Protein AF-A0A7C4XZB2-F1 (afdb_monomer_lite)

pLDDT: mean 80.65, std 13.74, range [39.56, 97.06]

Secondary structure (DSSP, 8-state):
-THHHHHHHHHHHHHHHHHHHHHHHHHHHHHHHHHHHHTTS-----TTTS-HHHHHHHHHHHHHHHHHHHHHHHHHHHHHHS---TT-SPPHHHHHHHHHHHHHHHHHHHHHHHHHHHHHHHHHHHH-SPPPPHHHHHHHHHHHHHHHHHHHHHHHIIIIIHHHHHHHHHH--SGGGHHHHHHHHHHHHHHHSHHHHHHHHHHHHHHHHHHHHHHSTTHHHHHHHHHHHTT--HHHHHHHHHHHHHHHHHHHHHHHHHHHHHHHHHHHHHHHHHHHHHHH----PPPPPPPPPPPPPP-

Structure (mmCIF, N/CA/C/O backbone):
data_AF-A0A7C4XZB2-F1
#
_entry.id   A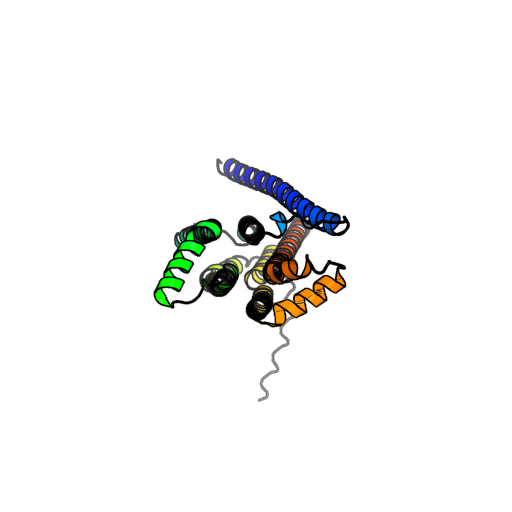F-A0A7C4XZB2-F1
#
loop_
_atom_site.group_PDB
_atom_site.id
_atom_site.type_symbol
_atom_site.label_atom_id
_atom_site.label_alt_id
_atom_site.label_comp_id
_atom_site.label_asym_id
_atom_site.label_entity_id
_atom_site.label_seq_id
_atom_site.pdbx_PDB_ins_code
_atom_site.Cartn_x
_atom_site.Cartn_y
_atom_site.Cartn_z
_atom_site.occupancy
_atom_site.B_iso_or_equiv
_atom_site.auth_seq_id
_atom_site.auth_comp_id
_atom_site.auth_asym_id
_atom_site.auth_atom_id
_atom_site.pdbx_PDB_model_num
ATOM 1 N N . MET A 1 1 ? -9.818 19.603 36.198 1.00 50.38 1 MET A N 1
ATOM 2 C CA . MET A 1 1 ? -10.510 20.316 35.096 1.00 50.38 1 MET A CA 1
ATOM 3 C C . MET A 1 1 ? -9.598 20.752 33.930 1.00 50.38 1 MET A C 1
ATOM 5 O O . MET A 1 1 ? -10.106 21.333 32.986 1.00 50.38 1 MET A O 1
ATOM 9 N N . LEU A 1 2 ? -8.297 20.413 33.893 1.00 47.12 2 LEU A N 1
ATOM 10 C CA . LEU A 1 2 ? -7.376 20.818 32.805 1.00 47.12 2 LEU A CA 1
ATOM 11 C C . LEU A 1 2 ? -7.315 19.858 31.593 1.00 47.12 2 LEU A C 1
ATOM 13 O O . LEU A 1 2 ? -6.587 20.114 30.641 1.00 47.12 2 LEU A O 1
ATOM 17 N N . GLY A 1 3 ? -8.071 18.753 31.600 1.00 52.66 3 GLY A N 1
ATOM 18 C CA . GLY A 1 3 ? -8.024 17.747 30.525 1.00 52.66 3 GLY A CA 1
ATOM 19 C C . GLY A 1 3 ? -8.689 18.176 29.210 1.00 52.66 3 GLY A C 1
ATOM 20 O O . GLY A 1 3 ? -8.316 17.679 28.151 1.00 52.66 3 GLY A O 1
ATOM 21 N N . GLY A 1 4 ? -9.640 19.116 29.258 1.00 67.00 4 GLY A N 1
ATOM 22 C CA . GLY A 1 4 ? -10.422 19.523 28.085 1.00 67.00 4 GLY A CA 1
ATOM 23 C C . GLY A 1 4 ? -9.626 20.325 27.052 1.00 67.00 4 GLY A C 1
ATOM 24 O O . GLY A 1 4 ? -9.746 20.062 25.858 1.00 67.00 4 GLY A O 1
ATOM 25 N N . SER A 1 5 ? -8.766 21.253 27.490 1.00 72.50 5 SER A N 1
ATOM 26 C CA . SER A 1 5 ? -8.036 22.143 26.570 1.00 72.50 5 SER A CA 1
ATOM 27 C C . SER A 1 5 ? -6.964 21.409 25.763 1.00 72.50 5 SER A C 1
ATOM 29 O O . SER A 1 5 ? -6.770 21.707 24.586 1.00 72.50 5 SER A O 1
ATOM 31 N N . LYS A 1 6 ? -6.310 20.404 26.360 1.00 68.94 6 LYS A N 1
ATOM 32 C CA . LYS A 1 6 ? -5.282 19.603 25.684 1.00 68.94 6 LYS A CA 1
ATOM 33 C C . LYS A 1 6 ? -5.879 18.727 24.579 1.00 68.94 6 LYS A C 1
ATOM 35 O O . LYS A 1 6 ? -5.392 18.747 23.454 1.00 68.94 6 LYS A O 1
ATOM 40 N N . LEU A 1 7 ? -6.987 18.049 24.876 1.00 64.75 7 LEU A N 1
ATOM 41 C CA . LEU A 1 7 ? -7.735 17.238 23.909 1.00 64.75 7 LEU A CA 1
ATOM 42 C C . LEU A 1 7 ? -8.288 18.083 22.751 1.00 64.75 7 LEU A C 1
ATOM 44 O O . LEU A 1 7 ? -8.317 17.639 21.605 1.00 64.75 7 LEU A O 1
ATOM 48 N N . GLN A 1 8 ? -8.711 19.316 23.035 1.00 68.19 8 GLN A N 1
ATOM 49 C CA . GLN A 1 8 ? -9.231 20.231 22.020 1.00 68.19 8 GLN A CA 1
ATOM 50 C C . GLN A 1 8 ? -8.118 20.783 21.116 1.00 68.19 8 GLN A C 1
ATOM 52 O O . GLN A 1 8 ? -8.299 20.858 19.902 1.00 68.19 8 GLN A O 1
ATOM 57 N N . LEU A 1 9 ? -6.944 21.090 21.679 1.00 69.88 9 LEU A N 1
ATOM 58 C CA . LEU A 1 9 ? -5.766 21.488 20.907 1.00 69.88 9 LEU A CA 1
ATOM 59 C C . LEU A 1 9 ? -5.278 20.352 19.996 1.00 69.88 9 LEU A C 1
ATOM 61 O O . LEU A 1 9 ? -5.026 20.588 18.817 1.00 69.88 9 LEU A O 1
ATOM 65 N N . GLU A 1 10 ? -5.212 19.119 20.506 1.00 62.88 10 GLU A N 1
ATOM 66 C CA . GLU A 1 10 ? -4.830 17.937 19.721 1.00 62.88 10 GLU A CA 1
ATOM 67 C C . GLU A 1 10 ? -5.792 17.705 18.544 1.00 62.88 10 GLU A C 1
ATOM 69 O O . GLU A 1 10 ? -5.342 17.503 17.414 1.00 62.88 10 GLU A O 1
ATOM 74 N N . ARG A 1 11 ? -7.110 17.845 18.757 1.00 65.31 11 ARG A N 1
ATOM 75 C CA . ARG A 1 11 ? -8.110 17.771 17.674 1.00 65.31 11 ARG A CA 1
ATOM 76 C C . ARG A 1 11 ? -7.955 18.889 16.645 1.00 65.31 11 ARG A C 1
ATOM 78 O O . ARG A 1 11 ? -8.075 18.628 15.449 1.00 65.31 11 ARG A O 1
ATOM 85 N N . ASN A 1 12 ? -7.679 20.117 17.082 1.00 65.31 12 ASN A N 1
ATOM 86 C CA . ASN A 1 12 ? -7.502 21.257 16.180 1.00 65.31 12 ASN A CA 1
ATOM 87 C C . ASN A 1 12 ? -6.251 21.096 15.310 1.00 65.31 12 ASN A C 1
ATOM 89 O O . ASN A 1 12 ? -6.320 21.318 14.103 1.00 65.31 12 ASN A O 1
ATOM 93 N N . VAL A 1 13 ? -5.139 20.638 15.890 1.00 63.81 13 VAL A N 1
ATOM 94 C CA . VAL A 1 13 ? -3.906 20.340 15.145 1.00 63.81 13 VAL A CA 1
ATOM 95 C C . VAL A 1 13 ? -4.142 19.205 14.147 1.00 63.81 13 VAL A C 1
ATOM 97 O O . VAL A 1 13 ? -3.792 19.340 12.978 1.00 63.81 13 VAL A O 1
ATOM 100 N N . GLN A 1 14 ? -4.807 18.121 14.556 1.00 57.47 14 GLN A N 1
ATOM 101 C CA . GLN A 1 14 ? -5.150 17.016 13.652 1.00 57.47 14 GLN A CA 1
ATOM 102 C C . GLN A 1 14 ? -6.093 17.443 12.518 1.00 57.47 14 GLN A C 1
ATOM 104 O O . GLN A 1 14 ? -5.950 16.969 11.392 1.00 57.47 14 GLN A O 1
ATOM 109 N N . SER A 1 15 ? -7.040 18.345 12.792 1.00 61.62 15 SER A N 1
ATOM 110 C CA . SER A 1 15 ? -7.939 18.916 11.784 1.00 61.62 15 SER A CA 1
ATOM 111 C C . SER A 1 15 ? -7.176 19.780 10.778 1.00 61.62 15 SER A C 1
ATOM 113 O O . SER A 1 15 ? -7.336 19.602 9.572 1.00 61.62 15 SER A O 1
ATOM 115 N N . LEU A 1 16 ? -6.290 20.658 11.260 1.00 58.22 16 LEU A N 1
ATOM 116 C CA . LEU A 1 16 ? -5.477 21.535 10.416 1.00 58.22 16 LEU A CA 1
ATOM 117 C C . LEU A 1 16 ? -4.527 20.728 9.518 1.00 58.22 16 LEU A C 1
ATOM 119 O O . LEU A 1 16 ? -4.430 20.992 8.320 1.00 58.22 16 LEU A O 1
ATOM 123 N N . VAL A 1 17 ? -3.893 19.692 10.082 1.00 56.62 17 VAL A N 1
ATOM 124 C CA . VAL A 1 17 ? -3.102 18.718 9.320 1.00 56.62 17 VAL A CA 1
ATOM 125 C C . VAL A 1 17 ? -4.001 18.019 8.301 1.00 56.62 17 VAL A C 1
ATOM 127 O O . VAL A 1 17 ? -3.680 18.022 7.123 1.00 56.62 17 VAL A O 1
ATOM 130 N N . GLY A 1 18 ? -5.172 17.509 8.688 1.00 58.34 18 GLY A N 1
ATOM 131 C CA . GLY A 1 18 ? -6.115 16.870 7.761 1.00 58.34 18 GLY A CA 1
ATOM 132 C C . GLY A 1 18 ? -6.521 17.748 6.567 1.00 58.34 18 GLY A C 1
ATOM 133 O O . GLY A 1 18 ? -6.586 17.257 5.438 1.00 58.34 18 GLY A O 1
ATOM 134 N N . TRP A 1 19 ? -6.735 19.048 6.786 1.00 57.91 19 TRP A N 1
ATOM 135 C CA . TRP A 1 19 ? -7.051 20.008 5.725 1.00 57.91 19 TRP A CA 1
ATOM 136 C C . TRP A 1 19 ? -5.865 20.295 4.807 1.00 57.91 19 TRP A C 1
ATOM 138 O O . TRP A 1 19 ? -6.014 20.179 3.591 1.00 57.91 19 TRP A O 1
ATOM 148 N N . GLY A 1 20 ? -4.683 20.589 5.359 1.00 55.56 20 GLY A N 1
ATOM 149 C CA . GLY A 1 20 ? -3.472 20.782 4.550 1.00 55.56 20 GLY A CA 1
ATOM 150 C C . GLY A 1 20 ? -3.153 19.558 3.684 1.00 55.56 20 GLY A C 1
ATOM 151 O O . GLY A 1 20 ? -2.744 19.675 2.532 1.00 55.56 20 GLY A O 1
ATOM 152 N N . MET A 1 21 ? -3.453 18.374 4.208 1.00 47.12 21 MET A N 1
ATOM 153 C CA . MET A 1 21 ? -3.256 17.087 3.550 1.00 47.12 21 MET A CA 1
ATOM 154 C C . MET A 1 21 ? -4.313 16.823 2.463 1.00 47.12 21 MET A C 1
ATOM 156 O O . MET A 1 21 ? -3.981 16.328 1.390 1.00 47.12 21 MET A O 1
ATOM 160 N N . THR A 1 22 ? -5.568 17.220 2.678 1.00 54.53 22 THR A N 1
ATOM 161 C CA . THR A 1 22 ? -6.614 17.161 1.638 1.00 54.53 22 THR A CA 1
ATOM 162 C C . THR A 1 22 ? -6.269 18.077 0.467 1.00 54.53 22 THR A C 1
ATOM 164 O O . THR A 1 22 ? -6.384 17.670 -0.686 1.00 54.53 22 THR A O 1
ATOM 167 N N . VAL A 1 23 ? -5.769 19.283 0.753 1.00 59.56 23 VAL A N 1
ATOM 168 C CA . VAL A 1 23 ? -5.283 20.213 -0.273 1.00 59.56 23 VAL A CA 1
ATOM 169 C C . VAL A 1 23 ? -4.109 19.604 -1.039 1.00 59.56 23 VAL A C 1
ATOM 171 O O . VAL A 1 23 ? -4.131 19.618 -2.266 1.00 59.56 23 VAL A O 1
ATOM 174 N N . LEU A 1 24 ? -3.132 18.992 -0.360 1.00 52.72 24 LEU A N 1
ATOM 175 C CA . LEU A 1 24 ? -2.015 18.330 -1.044 1.00 52.72 24 LEU A CA 1
ATOM 176 C C . LEU A 1 24 ? -2.480 17.138 -1.896 1.00 52.72 24 LEU A C 1
ATOM 178 O O . LEU A 1 24 ? -2.027 16.982 -3.024 1.00 52.72 24 LEU A O 1
ATOM 182 N N . GLY A 1 25 ? -3.424 16.336 -1.399 1.00 51.47 25 GLY A N 1
ATOM 183 C CA . GLY A 1 25 ? -4.031 15.235 -2.147 1.00 51.47 25 GLY A CA 1
ATOM 184 C C . GLY A 1 25 ? -4.762 15.713 -3.402 1.00 51.47 25 GLY A C 1
ATOM 185 O O . GLY A 1 25 ? -4.567 15.134 -4.466 1.00 51.47 25 GLY A O 1
ATOM 186 N N . ILE A 1 26 ? -5.531 16.805 -3.309 1.00 58.94 26 ILE A N 1
ATOM 187 C CA . ILE A 1 26 ? -6.173 17.465 -4.458 1.00 58.94 26 ILE A CA 1
ATOM 188 C C . ILE A 1 26 ? -5.124 18.014 -5.426 1.00 58.94 26 ILE A C 1
ATOM 190 O O . ILE A 1 26 ? -5.305 17.896 -6.631 1.00 58.94 26 ILE A O 1
ATOM 194 N N . VAL A 1 27 ? -4.010 18.561 -4.936 1.00 63.31 27 VAL A N 1
ATOM 195 C CA . VAL A 1 27 ? -2.902 19.023 -5.784 1.00 63.31 27 VAL A CA 1
ATOM 196 C C . VAL A 1 27 ? -2.229 17.850 -6.500 1.00 63.31 27 VAL A C 1
ATOM 198 O O . VAL A 1 27 ? -1.951 17.958 -7.687 1.00 63.31 27 VAL A O 1
ATOM 201 N N . CYS A 1 28 ? -2.022 16.708 -5.841 1.00 55.88 28 CYS A N 1
ATOM 202 C CA . CYS A 1 28 ? -1.444 15.513 -6.460 1.00 55.88 28 CYS A CA 1
ATOM 203 C C . CYS A 1 28 ? -2.405 14.841 -7.456 1.00 55.88 28 CYS A C 1
ATOM 205 O O . CYS A 1 28 ? -1.982 14.462 -8.545 1.00 55.88 28 CYS A O 1
ATOM 207 N N . LEU A 1 29 ? -3.696 14.731 -7.126 1.00 50.94 29 LEU A N 1
ATOM 208 C CA . LEU A 1 29 ? -4.742 14.260 -8.045 1.00 50.94 29 LEU A CA 1
ATOM 209 C C . LEU A 1 29 ? -4.937 15.226 -9.210 1.00 50.94 29 LEU A C 1
ATOM 211 O O . LEU A 1 29 ? -5.093 14.786 -10.339 1.00 50.94 29 LEU A O 1
ATOM 215 N N . GLY A 1 30 ? -4.873 16.528 -8.945 1.00 54.22 30 GLY A N 1
ATOM 216 C CA . GLY A 1 30 ? -4.873 17.587 -9.943 1.00 54.22 30 GLY A CA 1
ATOM 217 C C . GLY A 1 30 ? -3.654 17.491 -10.848 1.00 54.22 30 GLY A C 1
ATOM 218 O O . GLY A 1 30 ? -3.815 17.567 -12.054 1.00 54.22 30 GLY A O 1
ATOM 219 N N . ALA A 1 31 ? -2.464 17.217 -10.308 1.00 56.72 31 ALA A N 1
ATOM 220 C CA . ALA A 1 31 ? -1.253 16.961 -11.084 1.00 56.72 31 ALA A CA 1
ATOM 221 C C . ALA A 1 31 ? -1.373 15.681 -11.926 1.00 56.72 31 ALA A C 1
ATOM 223 O O . ALA A 1 31 ? -0.941 15.664 -13.072 1.00 56.72 31 ALA A O 1
ATOM 224 N N . PHE A 1 32 ? -2.012 14.629 -11.409 1.00 48.66 32 PHE A N 1
ATOM 225 C CA . PHE A 1 32 ? -2.250 13.375 -12.133 1.00 48.66 32 PHE A CA 1
ATOM 226 C C . PHE A 1 32 ? -3.344 13.495 -13.209 1.00 48.66 32 PHE A C 1
ATOM 228 O O . PHE A 1 32 ? -3.242 12.913 -14.290 1.00 48.66 32 PHE A O 1
ATOM 235 N N . ALA A 1 33 ? -4.381 14.288 -12.944 1.00 48.97 33 ALA A N 1
ATOM 236 C CA . ALA A 1 33 ? -5.391 14.678 -13.918 1.00 48.97 33 ALA A CA 1
ATOM 237 C C . ALA A 1 33 ? -4.785 15.606 -14.976 1.00 48.97 33 ALA A C 1
ATOM 239 O O . ALA A 1 33 ? -5.054 15.416 -16.153 1.00 48.97 33 ALA A O 1
ATOM 240 N N . LEU A 1 34 ? -3.894 16.527 -14.590 1.00 46.88 34 LEU A N 1
ATOM 241 C CA . LEU A 1 34 ? -3.078 17.312 -15.515 1.00 46.88 34 LEU A CA 1
ATOM 242 C C . LEU A 1 34 ? -2.210 16.392 -16.371 1.00 46.88 34 LEU A C 1
ATOM 244 O O . LEU A 1 34 ? -2.203 16.576 -17.574 1.00 46.88 34 LEU A O 1
ATOM 248 N N . LEU A 1 35 ? -1.557 15.367 -15.812 1.00 48.81 35 LEU A N 1
ATOM 249 C CA . LEU A 1 35 ? -0.806 14.361 -16.581 1.00 48.81 35 LEU A CA 1
ATOM 250 C C . LEU A 1 35 ? -1.693 13.595 -17.585 1.00 48.81 35 LEU A C 1
ATOM 252 O O . LEU A 1 35 ? -1.239 13.295 -18.685 1.00 48.81 35 LEU A O 1
ATOM 256 N N . ASN A 1 36 ? -2.966 13.342 -17.262 1.00 45.56 36 ASN A N 1
ATOM 257 C CA . ASN A 1 36 ? -3.941 12.758 -18.197 1.00 45.56 36 ASN A CA 1
ATOM 258 C C . ASN A 1 36 ? -4.471 13.759 -19.238 1.00 45.56 36 ASN A C 1
ATOM 260 O O . ASN A 1 36 ? -4.679 13.393 -20.390 1.00 45.56 36 ASN A O 1
ATOM 264 N N . VAL A 1 37 ? -4.647 15.030 -18.876 1.00 43.75 37 VAL A N 1
ATOM 265 C CA . VAL A 1 37 ? -4.950 16.111 -19.828 1.00 43.75 37 VAL A CA 1
ATOM 266 C C . VAL A 1 37 ? -3.754 16.337 -20.756 1.00 43.75 37 VAL A C 1
ATOM 268 O O . VAL A 1 37 ? -3.934 16.527 -21.957 1.00 43.75 37 VAL A O 1
ATOM 271 N N . PHE A 1 38 ? -2.527 16.195 -20.252 1.00 43.38 38 PHE A N 1
ATOM 272 C CA . PHE A 1 38 ? -1.324 16.162 -21.070 1.00 43.38 38 PHE A CA 1
ATOM 273 C C . PHE A 1 38 ? -1.346 14.976 -22.030 1.00 43.38 38 PHE A C 1
ATOM 275 O O . PHE A 1 38 ? -0.960 15.175 -23.168 1.00 43.38 38 PHE A O 1
ATOM 282 N N . ALA A 1 39 ? -1.873 13.800 -21.666 1.00 43.91 39 ALA A N 1
ATOM 283 C CA . ALA A 1 39 ? -2.005 12.672 -22.602 1.00 43.91 39 ALA A CA 1
ATOM 284 C C . ALA A 1 39 ? -2.921 12.967 -23.813 1.00 43.91 39 ALA A C 1
ATOM 286 O O . ALA A 1 39 ? -2.827 12.279 -24.826 1.00 43.91 39 ALA A O 1
ATOM 287 N N . SER A 1 40 ? -3.774 13.997 -23.731 1.00 47.31 40 SER A N 1
ATOM 288 C CA . SER A 1 40 ? -4.572 14.513 -24.858 1.00 47.31 40 SER A CA 1
ATOM 289 C C . SER A 1 40 ? -3.930 15.693 -25.605 1.00 47.31 40 SER A C 1
ATOM 291 O O . SER A 1 40 ? -4.422 16.104 -26.655 1.00 47.31 40 SER A O 1
ATOM 293 N N . LEU A 1 41 ? -2.824 16.234 -25.090 1.00 39.56 41 LEU A N 1
ATOM 294 C CA . LEU A 1 41 ? -1.978 17.189 -25.800 1.00 39.56 41 LEU A CA 1
ATOM 295 C C . LEU A 1 41 ? -0.951 16.403 -26.632 1.00 39.56 41 LEU A C 1
ATOM 297 O O . LEU A 1 41 ? -0.565 15.306 -26.236 1.00 39.56 41 LEU A O 1
ATOM 301 N N . PRO A 1 42 ? -0.474 16.923 -27.776 1.00 47.12 42 PRO A N 1
ATOM 302 C CA . PRO A 1 42 ? 0.632 16.319 -28.512 1.00 47.12 42 PRO A CA 1
ATOM 303 C C . PRO A 1 42 ? 1.914 16.435 -27.671 1.00 47.12 42 PRO A C 1
ATOM 305 O O . PRO A 1 42 ? 2.723 17.347 -27.858 1.00 47.12 42 PRO A O 1
ATOM 308 N N . ILE A 1 43 ? 2.074 15.551 -26.680 1.00 50.69 43 ILE A N 1
ATOM 309 C CA . ILE A 1 43 ? 3.260 15.478 -25.836 1.00 50.69 43 ILE A CA 1
ATOM 310 C C . ILE A 1 43 ? 4.386 14.997 -26.740 1.00 50.69 43 ILE A C 1
ATOM 312 O O . ILE A 1 43 ? 4.563 13.802 -26.964 1.00 50.69 43 ILE A O 1
ATOM 316 N N . ARG A 1 44 ? 5.217 15.927 -27.204 1.00 52.81 44 ARG A N 1
ATOM 317 C CA . ARG A 1 44 ? 6.623 15.584 -27.391 1.00 52.81 44 ARG A CA 1
ATOM 318 C C . ARG A 1 44 ? 7.102 15.144 -26.024 1.00 52.81 44 ARG A C 1
ATOM 320 O O . ARG A 1 44 ? 7.194 15.988 -25.134 1.00 52.81 44 ARG A O 1
ATOM 327 N N . LEU A 1 45 ? 7.287 13.838 -25.837 1.00 55.94 45 LEU A N 1
ATOM 328 C CA . LEU A 1 45 ? 7.816 13.258 -24.610 1.00 55.94 45 LEU A CA 1
ATOM 329 C C . LEU A 1 45 ? 9.052 14.064 -24.240 1.00 55.94 45 LEU A C 1
ATOM 331 O O . LEU A 1 45 ? 10.080 13.937 -24.905 1.00 55.94 45 LEU A O 1
ATOM 335 N N . ALA A 1 46 ? 8.924 14.958 -23.254 1.00 63.16 46 ALA A N 1
ATOM 336 C CA . ALA A 1 46 ? 10.047 15.771 -22.832 1.00 63.16 46 ALA A CA 1
ATOM 337 C C . ALA A 1 46 ? 11.139 14.764 -22.453 1.00 63.16 46 ALA A C 1
ATOM 339 O O . ALA A 1 46 ? 10.877 13.921 -21.587 1.00 63.16 46 ALA A O 1
ATOM 340 N N . PRO A 1 47 ? 12.303 14.761 -23.128 1.00 66.75 47 PRO A N 1
ATOM 341 C CA . PRO A 1 47 ? 13.307 13.714 -22.948 1.00 66.75 47 PRO A CA 1
ATOM 342 C C . PRO A 1 47 ? 13.672 13.501 -21.472 1.00 66.75 47 PRO A C 1
ATOM 344 O O . PRO A 1 47 ? 13.928 12.378 -21.043 1.00 66.75 47 PRO A O 1
ATOM 347 N N . ASP A 1 48 ? 13.572 14.569 -20.681 1.00 68.00 48 ASP A N 1
ATOM 348 C CA . ASP A 1 48 ? 13.846 14.598 -19.248 1.00 68.00 48 ASP A CA 1
ATOM 349 C C . ASP A 1 48 ? 12.788 13.889 -18.380 1.00 68.00 48 ASP A C 1
ATOM 351 O O . ASP A 1 48 ? 13.120 13.389 -17.304 1.00 68.00 48 ASP A O 1
ATOM 355 N N . LEU A 1 49 ? 11.528 13.800 -18.832 1.00 65.19 49 LEU A N 1
ATOM 356 C CA . LEU A 1 49 ? 10.452 13.070 -18.138 1.00 65.19 49 LEU A CA 1
ATOM 357 C C . LEU A 1 49 ? 10.534 11.560 -18.370 1.00 65.19 49 LEU A C 1
ATOM 359 O O . LEU A 1 49 ? 10.114 10.787 -17.517 1.00 65.19 49 LEU A O 1
ATOM 363 N N . MET A 1 50 ? 11.100 11.139 -19.502 1.00 68.88 50 MET A N 1
ATOM 364 C CA . MET A 1 50 ? 11.395 9.732 -19.800 1.00 68.88 50 MET A CA 1
ATOM 365 C C . MET A 1 50 ? 12.722 9.273 -19.179 1.00 68.88 50 MET A C 1
ATOM 367 O O . MET A 1 50 ? 13.082 8.104 -19.313 1.00 68.88 50 MET A O 1
ATOM 371 N N . ASN A 1 51 ? 13.447 10.164 -18.490 1.00 73.88 51 ASN A N 1
ATOM 372 C CA . ASN A 1 51 ? 14.669 9.807 -17.788 1.00 73.88 51 ASN A CA 1
ATOM 373 C C . ASN A 1 51 ? 14.340 8.842 -16.626 1.00 73.88 51 ASN A C 1
ATOM 375 O O . ASN A 1 51 ? 13.631 9.234 -15.690 1.00 73.88 51 ASN A O 1
ATOM 379 N N . PRO A 1 52 ? 14.887 7.611 -16.636 1.00 74.25 52 PRO A N 1
ATOM 380 C CA . PRO A 1 52 ? 14.705 6.624 -15.572 1.00 74.25 52 PRO A CA 1
ATOM 381 C C . PRO A 1 52 ? 14.928 7.158 -14.153 1.00 74.25 52 PRO A C 1
ATOM 383 O O . PRO A 1 52 ? 14.149 6.862 -13.248 1.00 74.25 52 PRO A O 1
ATOM 386 N N . ALA A 1 53 ? 15.953 7.993 -13.959 1.00 74.38 53 ALA A N 1
ATOM 387 C CA . ALA A 1 53 ? 16.293 8.548 -12.653 1.00 74.38 53 ALA A CA 1
ATOM 388 C C . ALA A 1 53 ? 15.235 9.544 -12.148 1.00 74.38 53 ALA A C 1
ATOM 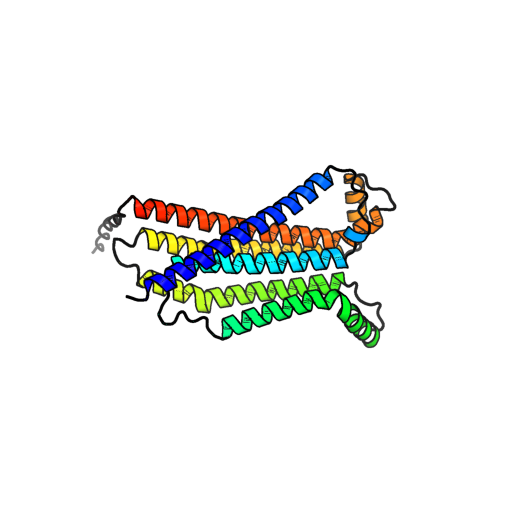390 O O . ALA A 1 53 ? 14.950 9.601 -10.950 1.00 74.38 53 ALA A O 1
ATOM 391 N N . SER A 1 54 ? 14.626 10.319 -13.050 1.00 75.00 54 SER A N 1
ATOM 392 C CA . SER A 1 54 ? 13.533 11.239 -12.715 1.00 75.00 54 SER A CA 1
ATOM 393 C C . SER A 1 54 ? 12.264 10.472 -12.347 1.00 75.00 54 SER A C 1
ATOM 395 O O . SER A 1 54 ? 11.666 10.735 -11.301 1.00 75.00 54 SER A O 1
ATOM 397 N N . LEU A 1 55 ? 11.894 9.481 -13.168 1.00 75.81 55 LEU A N 1
ATOM 398 C CA . LEU A 1 55 ? 10.747 8.600 -12.921 1.00 75.81 55 LEU A CA 1
ATOM 399 C C . LEU A 1 55 ? 10.882 7.871 -11.581 1.00 75.81 55 LEU A C 1
ATOM 401 O O . LEU A 1 55 ? 9.913 7.749 -10.833 1.00 75.81 55 LEU A O 1
ATOM 405 N N . TRP A 1 56 ? 12.100 7.453 -11.243 1.00 74.75 56 TRP A N 1
ATOM 406 C CA . TRP A 1 56 ? 12.396 6.829 -9.965 1.00 74.75 56 TRP A CA 1
ATOM 407 C C . TRP A 1 56 ? 12.161 7.751 -8.772 1.00 74.75 56 TRP A C 1
ATOM 409 O O . TRP A 1 56 ? 11.446 7.394 -7.835 1.00 74.75 56 TRP A O 1
ATOM 419 N N . LYS A 1 57 ? 12.756 8.948 -8.797 1.00 75.25 57 LYS A N 1
ATOM 420 C CA . LYS A 1 57 ? 12.602 9.915 -7.705 1.00 75.25 57 LYS A CA 1
ATOM 421 C C . LYS A 1 57 ? 11.131 10.242 -7.486 1.00 75.25 57 LYS A C 1
ATOM 423 O O . LYS A 1 57 ? 10.683 10.259 -6.344 1.00 75.25 57 LYS A O 1
ATOM 428 N N . ALA A 1 58 ? 10.378 10.419 -8.573 1.00 78.19 58 ALA A N 1
ATOM 429 C CA . ALA A 1 58 ? 8.938 10.615 -8.509 1.00 78.19 58 ALA A CA 1
ATOM 430 C C . ALA A 1 58 ? 8.231 9.428 -7.834 1.00 78.19 58 ALA A C 1
ATOM 432 O O . ALA A 1 58 ? 7.447 9.637 -6.911 1.00 78.19 58 ALA A O 1
ATOM 433 N N . LEU A 1 59 ? 8.547 8.192 -8.231 1.00 81.94 59 LEU A N 1
ATOM 434 C CA . LEU A 1 59 ? 7.964 6.980 -7.653 1.00 81.94 59 LEU A CA 1
ATOM 435 C C . LEU A 1 59 ? 8.224 6.863 -6.142 1.00 81.94 59 LEU A C 1
ATOM 437 O O . LEU A 1 59 ? 7.282 6.660 -5.378 1.00 81.94 59 LEU A O 1
ATOM 441 N N . VAL A 1 60 ? 9.472 7.034 -5.694 1.00 78.56 60 VAL A N 1
ATOM 442 C CA . VAL A 1 60 ? 9.822 6.973 -4.261 1.00 78.56 60 VAL A CA 1
ATOM 443 C C . VAL A 1 60 ? 9.139 8.087 -3.479 1.00 78.56 60 VAL A C 1
ATOM 445 O O . VAL A 1 60 ? 8.601 7.840 -2.401 1.00 78.56 60 VAL A O 1
ATOM 448 N N . SER A 1 61 ? 9.121 9.310 -4.011 1.00 79.56 61 SER A N 1
ATOM 449 C CA . SER A 1 61 ? 8.443 10.430 -3.357 1.00 79.56 61 SER A CA 1
ATOM 450 C C . SER A 1 61 ? 6.942 10.176 -3.218 1.00 79.56 61 SER A C 1
ATOM 452 O O . SER A 1 61 ? 6.399 10.359 -2.129 1.00 79.56 61 SER A O 1
ATOM 454 N N . LEU A 1 62 ? 6.281 9.693 -4.275 1.00 81.62 62 LEU A N 1
ATOM 455 C CA . LEU A 1 62 ? 4.865 9.323 -4.226 1.00 81.62 62 LEU A CA 1
ATOM 456 C C . LEU A 1 62 ? 4.611 8.195 -3.220 1.00 81.62 62 LEU A C 1
ATOM 458 O O . LEU A 1 62 ? 3.640 8.267 -2.468 1.00 81.62 62 LEU A O 1
ATOM 462 N N . TYR A 1 63 ? 5.497 7.198 -3.155 1.00 83.06 63 TYR A N 1
ATOM 463 C CA . TYR A 1 63 ? 5.431 6.126 -2.162 1.00 83.06 63 TYR A CA 1
ATOM 464 C C . TYR A 1 63 ? 5.493 6.673 -0.737 1.00 83.06 63 TYR A C 1
ATOM 466 O O . TYR A 1 63 ? 4.606 6.396 0.069 1.00 83.06 63 TYR A O 1
ATOM 474 N N . VAL A 1 64 ? 6.519 7.466 -0.417 1.00 81.25 64 VAL A N 1
ATOM 475 C CA . VAL A 1 64 ? 6.726 7.997 0.939 1.00 81.25 64 VAL A CA 1
ATOM 476 C C . VAL A 1 64 ? 5.551 8.874 1.361 1.00 81.25 64 VAL A C 1
ATOM 478 O O . VAL A 1 64 ? 5.061 8.739 2.482 1.00 81.25 64 VAL A O 1
ATOM 481 N N . ILE A 1 65 ? 5.060 9.723 0.454 1.00 83.25 65 ILE A N 1
ATOM 482 C CA . ILE A 1 65 ? 3.865 10.539 0.681 1.00 83.25 65 ILE A CA 1
ATOM 483 C C . ILE A 1 65 ? 2.669 9.626 0.959 1.00 83.25 65 ILE A C 1
ATOM 485 O O . ILE A 1 65 ? 2.041 9.744 2.009 1.00 83.25 65 ILE A O 1
ATOM 489 N N . SER A 1 66 ? 2.373 8.667 0.082 1.00 86.25 66 SER A N 1
ATOM 490 C CA . SER A 1 66 ? 1.207 7.801 0.259 1.00 86.25 66 SER A CA 1
ATOM 491 C C . SER A 1 66 ? 1.268 6.978 1.551 1.00 86.25 66 SER A C 1
ATOM 493 O O . SER A 1 66 ? 0.274 6.863 2.272 1.00 86.25 66 SER A O 1
ATOM 495 N N . TRP A 1 67 ? 2.449 6.471 1.907 1.00 86.69 67 TRP A N 1
ATOM 496 C CA . TRP A 1 67 ? 2.679 5.745 3.153 1.00 86.69 67 TRP A CA 1
ATOM 497 C C . TRP A 1 67 ? 2.474 6.634 4.387 1.00 86.69 67 TRP A C 1
ATOM 499 O O . TRP A 1 67 ? 1.772 6.238 5.323 1.00 86.69 67 TRP A O 1
ATOM 509 N N . TRP A 1 68 ? 3.033 7.848 4.382 1.00 83.00 68 TRP A N 1
ATOM 510 C CA . TRP A 1 68 ? 2.899 8.807 5.482 1.00 83.00 68 TRP A CA 1
ATOM 511 C C . TRP A 1 68 ? 1.432 9.161 5.724 1.00 83.00 68 TRP A C 1
ATOM 513 O O . TRP A 1 68 ? 0.906 9.019 6.830 1.00 83.00 68 TRP A O 1
ATOM 523 N N . PHE A 1 69 ? 0.752 9.597 4.664 1.00 85.62 69 PHE A N 1
ATOM 524 C CA . PHE A 1 69 ? -0.659 9.964 4.695 1.00 85.62 69 PHE A CA 1
ATOM 525 C C . PHE A 1 69 ? -1.536 8.793 5.114 1.00 85.62 69 PHE A C 1
ATOM 527 O O . PHE A 1 69 ? -2.453 8.944 5.922 1.00 85.62 69 PHE A O 1
ATOM 534 N N . GLY A 1 70 ? -1.223 7.621 4.576 1.00 89.75 70 GLY A N 1
ATOM 535 C CA . GLY A 1 70 ? -1.894 6.391 4.908 1.00 89.75 70 GLY A CA 1
ATOM 536 C C . GLY A 1 70 ? -1.816 6.052 6.386 1.00 89.75 70 GLY A C 1
ATOM 537 O O . GLY A 1 70 ? -2.837 5.784 7.005 1.00 89.75 70 GLY A O 1
ATOM 538 N N . THR A 1 71 ? -0.624 6.154 6.968 1.00 86.44 71 THR A N 1
ATOM 539 C CA . THR A 1 71 ? -0.398 5.886 8.392 1.00 86.44 71 THR A CA 1
ATOM 540 C C . THR A 1 71 ? -1.169 6.863 9.278 1.00 86.44 71 THR A C 1
ATOM 542 O O . THR A 1 71 ? -1.784 6.449 10.259 1.00 86.44 71 THR A O 1
ATOM 545 N N . LEU A 1 72 ? -1.192 8.154 8.928 1.00 86.00 72 LEU A N 1
ATOM 546 C CA . LEU A 1 72 ? -1.984 9.150 9.659 1.00 86.00 72 LEU A CA 1
ATOM 547 C C . LEU A 1 72 ? -3.484 8.863 9.589 1.00 86.00 72 LEU A C 1
ATOM 549 O O . LEU A 1 72 ? -4.182 8.971 10.599 1.00 86.00 72 LEU A O 1
ATOM 553 N N . PHE A 1 73 ? -3.972 8.500 8.402 1.00 90.69 73 PHE A N 1
ATOM 554 C CA . PHE A 1 73 ? -5.361 8.117 8.201 1.00 90.69 73 PHE A CA 1
ATOM 555 C C . PHE A 1 73 ? -5.712 6.899 9.059 1.00 90.69 73 PHE A C 1
ATOM 557 O O . PHE A 1 73 ? -6.651 6.954 9.850 1.00 90.69 73 PHE A O 1
ATOM 564 N N . ASP A 1 74 ? -4.925 5.830 8.939 1.00 90.62 74 ASP A N 1
ATOM 565 C CA . ASP A 1 74 ? -5.152 4.563 9.626 1.00 90.62 74 ASP A CA 1
ATOM 566 C C . ASP A 1 74 ? -5.139 4.762 11.150 1.00 90.62 74 ASP A C 1
ATOM 568 O O . ASP A 1 74 ? -6.035 4.278 11.840 1.00 90.62 74 ASP A O 1
ATOM 572 N N . ASN A 1 75 ? -4.191 5.550 11.668 1.00 87.38 75 ASN A N 1
ATOM 573 C CA . ASN A 1 75 ? -4.073 5.838 13.096 1.00 87.38 75 ASN A CA 1
ATOM 574 C C . ASN A 1 75 ? -5.301 6.577 13.651 1.00 87.38 75 ASN A C 1
ATOM 576 O O . ASN A 1 75 ? -5.813 6.222 14.710 1.00 87.38 75 ASN A O 1
ATOM 580 N N . ARG A 1 76 ? -5.823 7.570 12.919 1.00 87.62 76 ARG A N 1
ATOM 581 C CA . ARG A 1 76 ? -6.997 8.340 13.354 1.00 87.62 76 ARG A CA 1
ATOM 582 C C . ARG A 1 76 ? -8.219 7.445 13.573 1.00 87.62 76 ARG A C 1
ATOM 584 O O . ARG A 1 76 ? -8.838 7.514 14.627 1.00 87.62 76 ARG A O 1
ATOM 591 N N . TYR A 1 77 ? -8.555 6.594 12.602 1.00 86.50 77 TYR A N 1
ATOM 592 C CA . TYR A 1 77 ? -9.737 5.730 12.721 1.00 86.50 77 TYR A CA 1
ATOM 593 C C . TYR A 1 77 ? -9.517 4.554 13.674 1.00 86.50 77 TYR A C 1
ATOM 595 O O . TYR A 1 77 ? -10.475 4.089 14.285 1.00 86.50 77 TYR A O 1
ATOM 603 N N . GLN A 1 78 ? -8.275 4.091 13.837 1.00 88.19 78 GLN A N 1
ATOM 604 C CA . GLN A 1 78 ? -7.951 3.073 14.834 1.00 88.19 78 GLN A CA 1
ATOM 605 C C . GLN A 1 78 ? -8.117 3.603 16.257 1.00 88.19 78 GLN A C 1
ATOM 607 O O . GLN A 1 78 ? -8.839 2.983 17.028 1.00 88.19 78 GLN A O 1
ATOM 612 N N . ILE A 1 79 ? -7.519 4.753 16.591 1.00 85.44 79 ILE A N 1
ATOM 613 C CA . ILE A 1 79 ? -7.610 5.353 17.937 1.00 85.44 79 ILE A CA 1
ATOM 614 C C . ILE A 1 79 ? -9.062 5.631 18.331 1.00 85.44 79 ILE A C 1
ATOM 616 O O . ILE A 1 79 ? -9.430 5.491 19.494 1.00 85.44 79 ILE A O 1
ATOM 620 N N . ASP A 1 80 ? -9.890 6.031 17.370 1.00 84.50 80 ASP A N 1
ATOM 621 C CA . ASP A 1 80 ? -11.273 6.387 17.657 1.00 84.50 80 ASP A CA 1
ATOM 622 C C . ASP A 1 80 ? -12.173 5.180 17.989 1.00 84.50 80 ASP A C 1
ATOM 624 O O . ASP A 1 80 ? -13.230 5.354 18.597 1.00 84.50 80 ASP A O 1
ATOM 628 N N . VAL A 1 81 ? -11.807 3.977 17.537 1.00 88.38 81 VAL A N 1
ATOM 629 C CA . VAL A 1 81 ? -12.636 2.762 17.653 1.00 88.38 81 VAL A CA 1
ATOM 630 C C . VAL A 1 81 ? -12.048 1.778 18.660 1.00 88.38 81 VAL A C 1
ATOM 632 O O . VAL A 1 81 ? -12.779 1.103 19.382 1.00 88.38 81 VAL A O 1
ATOM 635 N N . ILE A 1 82 ? -10.724 1.694 18.706 1.00 86.19 82 ILE A N 1
ATOM 636 C CA . ILE A 1 82 ? -9.982 0.819 19.598 1.00 86.19 82 ILE A CA 1
ATOM 637 C C . ILE A 1 82 ? -9.712 1.590 20.885 1.00 86.19 82 ILE A C 1
ATOM 639 O O . ILE A 1 82 ? -8.990 2.587 20.859 1.00 86.19 82 ILE A O 1
ATOM 643 N N . THR A 1 83 ? -10.269 1.134 22.012 1.00 75.50 83 THR A N 1
ATOM 644 C CA . THR A 1 83 ? -10.070 1.796 23.306 1.00 75.50 83 THR A CA 1
ATOM 645 C C . THR A 1 83 ? -8.569 1.920 23.593 1.00 75.50 83 THR A C 1
ATOM 647 O O . THR A 1 83 ? -7.882 0.896 23.679 1.00 75.50 83 THR A O 1
ATOM 650 N N . PRO A 1 84 ? -8.021 3.138 23.756 1.00 63.59 84 PRO A N 1
ATOM 651 C CA . PRO A 1 84 ? -6.636 3.278 24.164 1.00 63.59 84 PRO A CA 1
ATOM 652 C C . PRO A 1 84 ? -6.510 2.761 25.599 1.00 63.59 84 PRO A C 1
ATOM 654 O O . PRO A 1 84 ? -7.021 3.368 26.541 1.00 63.59 84 PRO A O 1
ATOM 657 N N . SER A 1 85 ? -5.857 1.613 25.780 1.00 64.25 85 SER A N 1
ATOM 658 C CA . SER A 1 85 ? -5.480 1.145 27.114 1.00 64.25 85 SER A CA 1
ATOM 659 C C . SER A 1 85 ? -4.413 2.080 27.701 1.00 64.25 85 SER A C 1
ATOM 661 O O . SER A 1 85 ? -3.681 2.737 26.968 1.00 64.25 85 SER A O 1
ATOM 663 N N . ALA A 1 86 ? -4.244 2.135 29.027 1.00 57.88 86 ALA A N 1
ATOM 664 C CA . ALA A 1 86 ? -3.129 2.883 29.637 1.00 57.88 86 ALA A CA 1
ATOM 665 C C . ALA A 1 86 ? -1.736 2.392 29.162 1.00 57.88 86 ALA A C 1
ATOM 667 O O . ALA A 1 86 ? -0.734 3.095 29.299 1.00 57.88 86 ALA A O 1
ATOM 668 N N . GLU A 1 87 ? -1.689 1.199 28.563 1.00 60.69 87 GLU A N 1
ATOM 669 C CA . GLU A 1 87 ? -0.526 0.583 27.922 1.00 60.69 87 GLU A CA 1
ATOM 670 C C . GLU A 1 87 ? -0.363 0.996 26.446 1.00 60.69 87 GLU A C 1
ATOM 672 O O . GLU A 1 87 ? 0.594 0.573 25.805 1.00 60.69 87 GLU A O 1
ATOM 677 N N . SER A 1 88 ? -1.230 1.857 25.895 1.00 59.44 88 SER A N 1
ATOM 678 C CA . SER A 1 88 ? -1.235 2.280 24.483 1.00 59.44 88 SER A CA 1
ATOM 679 C C . SER A 1 88 ? -0.072 3.198 24.089 1.00 59.44 88 SER A C 1
ATOM 681 O O . SER A 1 88 ? -0.129 3.872 23.056 1.00 59.44 88 SER A O 1
ATOM 683 N N . ARG A 1 89 ? 0.990 3.274 24.901 1.00 69.69 89 ARG A N 1
ATOM 684 C CA . ARG A 1 89 ? 2.231 3.907 24.457 1.00 69.69 89 ARG A CA 1
ATOM 685 C C . ARG A 1 89 ? 2.748 3.101 23.273 1.00 69.69 89 ARG A C 1
ATOM 687 O O . ARG A 1 89 ? 2.835 1.878 23.347 1.00 69.69 89 ARG A O 1
ATOM 694 N N . LEU A 1 90 ? 3.094 3.794 22.189 1.00 67.88 90 LEU A N 1
ATOM 695 C CA . LEU A 1 90 ? 3.731 3.152 21.045 1.00 67.88 90 LEU A CA 1
ATOM 696 C C . LEU A 1 90 ? 4.958 2.385 21.554 1.00 67.88 90 LEU A C 1
ATOM 698 O O . LEU A 1 90 ? 5.833 3.001 22.173 1.00 67.88 90 LEU A O 1
ATOM 702 N N . PRO A 1 91 ? 5.030 1.059 21.349 1.00 77.50 91 PRO A N 1
ATOM 703 C CA . PRO A 1 91 ? 6.179 0.304 21.805 1.00 77.50 91 PRO A CA 1
ATOM 704 C C . PRO A 1 91 ? 7.417 0.827 21.071 1.00 77.50 91 PRO A C 1
ATOM 706 O O . PRO A 1 91 ? 7.346 1.185 19.892 1.00 77.50 91 PRO A O 1
ATOM 709 N N . MET A 1 92 ? 8.561 0.876 21.761 1.00 82.38 92 MET A N 1
ATOM 710 C CA . MET A 1 92 ? 9.815 1.385 21.184 1.00 82.38 92 MET A CA 1
ATOM 711 C C . MET A 1 92 ? 10.158 0.673 19.867 1.00 82.38 92 MET A C 1
ATOM 713 O O . MET A 1 92 ? 10.665 1.289 18.937 1.00 82.38 92 MET A O 1
ATOM 717 N N . THR A 1 93 ? 9.800 -0.608 19.753 1.00 78.31 93 THR A N 1
ATOM 718 C CA . THR A 1 93 ? 9.941 -1.402 18.529 1.00 78.31 93 THR A CA 1
ATOM 719 C C . THR A 1 93 ? 9.211 -0.796 17.330 1.00 78.31 93 THR A C 1
ATOM 721 O O . THR A 1 93 ? 9.779 -0.778 16.244 1.00 78.31 93 THR A O 1
ATOM 724 N N . SER A 1 94 ? 8.004 -0.250 17.501 1.00 75.62 94 SER A N 1
ATOM 725 C CA . SER A 1 94 ? 7.262 0.412 16.418 1.00 75.62 94 SER A CA 1
ATOM 726 C C . SER A 1 94 ? 7.920 1.722 15.990 1.00 75.62 94 SER A C 1
ATOM 728 O O . SER A 1 94 ? 7.960 2.024 14.800 1.00 75.62 94 SER A O 1
ATOM 730 N N . ILE A 1 95 ? 8.468 2.485 16.941 1.00 78.88 95 ILE A N 1
ATOM 731 C CA . ILE A 1 95 ? 9.205 3.724 16.648 1.00 78.88 95 ILE A CA 1
ATOM 732 C C . ILE A 1 95 ? 10.485 3.394 15.875 1.00 78.88 95 ILE A C 1
ATOM 734 O O . ILE A 1 95 ? 10.739 3.980 14.825 1.00 78.88 95 ILE A O 1
ATOM 738 N N . LEU A 1 96 ? 11.259 2.416 16.354 1.00 83.81 96 LEU A N 1
ATOM 739 C CA . LEU A 1 96 ? 12.472 1.949 15.683 1.00 83.81 96 LEU A CA 1
ATOM 740 C C . LEU A 1 96 ? 12.171 1.401 14.285 1.00 83.81 96 LEU A C 1
ATOM 742 O O . LEU A 1 96 ? 12.910 1.696 13.350 1.00 83.81 96 LEU A O 1
ATOM 746 N N . LEU A 1 97 ? 11.071 0.662 14.119 1.00 80.31 97 LEU A N 1
ATOM 747 C CA . LEU A 1 97 ? 10.632 0.165 12.817 1.00 80.31 97 LEU A CA 1
ATOM 748 C C . LEU A 1 97 ? 10.271 1.314 11.868 1.00 80.31 97 LEU A C 1
ATOM 750 O O . LEU A 1 97 ? 10.690 1.296 10.715 1.00 80.31 97 LEU A O 1
ATOM 754 N N . ALA A 1 98 ? 9.543 2.327 12.343 1.00 79.06 98 ALA A N 1
ATOM 755 C CA . ALA A 1 98 ? 9.231 3.506 11.540 1.00 79.06 98 ALA A CA 1
ATOM 756 C C . ALA A 1 98 ? 10.512 4.234 11.102 1.00 79.06 98 ALA A C 1
ATOM 758 O O . ALA A 1 98 ? 10.674 4.521 9.918 1.00 79.06 98 ALA A O 1
ATOM 759 N N . ILE A 1 99 ? 11.453 4.460 12.026 1.00 82.12 99 ILE A N 1
ATOM 760 C CA . ILE A 1 99 ? 12.762 5.061 11.721 1.00 82.12 99 ILE A CA 1
ATOM 761 C C . ILE A 1 99 ? 13.517 4.222 10.685 1.00 82.12 99 ILE A C 1
ATOM 763 O O . ILE A 1 99 ? 14.040 4.780 9.724 1.00 82.12 99 ILE A O 1
ATOM 767 N N . ALA A 1 100 ? 13.545 2.897 10.839 1.00 83.69 100 ALA A N 1
ATOM 768 C CA . ALA A 1 100 ? 14.205 1.997 9.897 1.00 83.69 100 ALA A CA 1
ATOM 769 C C . ALA A 1 100 ? 13.578 2.067 8.495 1.00 83.69 100 ALA A C 1
ATOM 771 O O . ALA A 1 100 ? 14.306 2.109 7.506 1.00 83.69 100 ALA A O 1
ATOM 772 N N . ILE A 1 101 ? 12.247 2.147 8.399 1.00 80.88 101 ILE A N 1
ATOM 773 C CA . ILE A 1 101 ? 11.528 2.317 7.128 1.00 80.88 101 ILE A CA 1
ATOM 774 C C . ILE A 1 101 ? 11.884 3.664 6.479 1.00 80.88 101 ILE A C 1
ATOM 776 O O . ILE A 1 101 ? 12.200 3.702 5.291 1.00 80.88 101 ILE A O 1
ATOM 780 N N . PHE A 1 102 ? 11.894 4.765 7.238 1.00 81.31 102 PHE A N 1
ATOM 781 C CA . PHE A 1 102 ? 12.310 6.072 6.711 1.00 81.31 102 PHE A CA 1
ATOM 782 C C . PHE A 1 102 ? 13.764 6.081 6.256 1.00 81.31 102 PHE A C 1
ATOM 784 O O . PHE A 1 102 ? 14.054 6.585 5.175 1.00 81.31 102 PHE A O 1
ATOM 791 N N . ALA A 1 103 ? 14.667 5.518 7.059 1.00 81.88 103 ALA A N 1
ATOM 792 C CA . ALA A 1 103 ? 16.076 5.404 6.712 1.00 81.88 103 ALA A CA 1
ATOM 793 C C . ALA A 1 103 ? 16.251 4.584 5.431 1.00 81.88 103 ALA A C 1
ATOM 795 O O . ALA A 1 103 ? 16.987 5.000 4.544 1.00 81.88 103 ALA A O 1
ATOM 796 N N . PHE A 1 104 ? 15.518 3.477 5.292 1.00 83.38 104 PHE A N 1
ATOM 797 C CA . PHE A 1 104 ? 15.503 2.666 4.081 1.00 83.38 104 PHE A CA 1
ATOM 798 C C . PHE A 1 104 ? 15.040 3.466 2.857 1.00 83.38 104 PHE A C 1
ATOM 800 O O . PHE A 1 104 ? 15.734 3.460 1.846 1.00 83.38 104 PHE A O 1
ATOM 807 N N . PHE A 1 105 ? 13.937 4.220 2.940 1.00 78.56 105 PHE A N 1
ATOM 808 C CA . PHE A 1 105 ? 13.462 5.035 1.813 1.00 78.56 105 PHE A CA 1
ATOM 809 C C . PHE A 1 105 ? 14.357 6.228 1.488 1.00 78.56 105 PHE A C 1
ATOM 811 O O . PHE A 1 105 ? 14.568 6.528 0.314 1.00 78.56 105 PHE A O 1
ATOM 818 N N . ALA A 1 106 ? 14.908 6.895 2.501 1.00 78.69 106 ALA A N 1
ATOM 819 C CA . ALA A 1 106 ? 15.892 7.954 2.308 1.00 78.69 106 ALA A CA 1
ATOM 820 C C . ALA A 1 106 ? 17.139 7.400 1.615 1.00 78.69 106 ALA A C 1
ATOM 822 O O . ALA A 1 106 ? 17.640 8.001 0.664 1.00 78.69 106 ALA A O 1
ATOM 823 N N . LEU A 1 107 ? 17.579 6.210 2.033 1.00 77.25 107 LEU A N 1
ATOM 824 C CA . LEU A 1 107 ? 18.649 5.497 1.367 1.00 77.25 107 LEU A CA 1
ATOM 825 C C . LEU A 1 107 ? 18.226 5.150 -0.065 1.00 77.25 107 LEU A C 1
ATOM 827 O O . LEU A 1 107 ? 19.004 5.429 -0.954 1.00 77.25 107 LEU A O 1
ATOM 831 N N . MET A 1 108 ? 17.009 4.650 -0.341 1.00 73.94 108 MET A N 1
ATOM 832 C CA . MET A 1 108 ? 16.489 4.361 -1.706 1.00 73.94 108 MET A CA 1
ATOM 833 C C . MET A 1 108 ? 16.454 5.578 -2.621 1.00 73.94 108 MET A C 1
ATOM 835 O O . MET A 1 108 ? 16.778 5.484 -3.805 1.00 73.94 108 MET A O 1
ATOM 839 N N . TRP A 1 109 ? 16.106 6.730 -2.069 1.00 75.06 109 TRP A N 1
ATOM 840 C CA . TRP A 1 109 ? 16.139 7.993 -2.785 1.00 75.06 109 TRP A CA 1
ATOM 841 C C . TRP A 1 109 ? 17.583 8.435 -3.088 1.00 75.06 109 TRP A C 1
ATOM 843 O O . TRP A 1 109 ? 17.88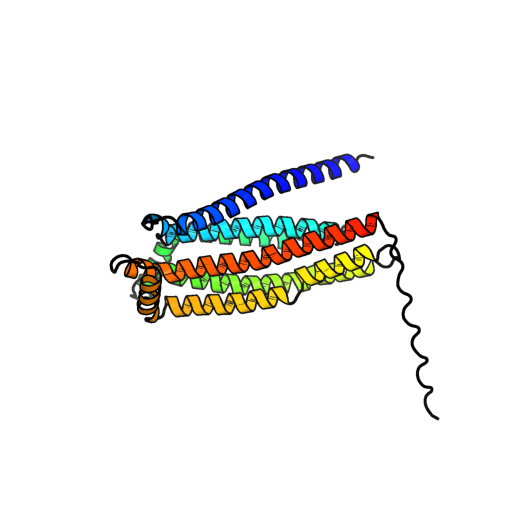8 8.878 -4.196 1.00 75.06 109 TRP A O 1
ATOM 853 N N . TRP A 1 110 ? 18.500 8.247 -2.135 1.00 70.25 110 TRP A N 1
ATOM 854 C CA . TRP A 1 110 ? 19.933 8.515 -2.300 1.00 70.25 110 TRP A CA 1
ATOM 855 C C . TRP A 1 110 ? 20.647 7.490 -3.212 1.00 70.25 110 TRP A C 1
ATOM 857 O O . TRP A 1 110 ? 21.545 7.846 -3.980 1.00 70.25 110 TRP A O 1
ATOM 867 N N . PHE A 1 111 ? 20.215 6.223 -3.172 1.00 69.62 111 PHE A N 1
ATOM 868 C CA . PHE A 1 111 ? 20.773 5.051 -3.864 1.00 69.62 111 PHE A CA 1
ATOM 869 C C . PHE A 1 111 ? 20.818 5.276 -5.379 1.00 69.62 111 PHE A C 1
ATOM 871 O O . PHE A 1 111 ? 21.769 4.825 -6.015 1.00 69.62 111 PHE A O 1
ATOM 878 N N . THR A 1 112 ? 19.869 6.041 -5.935 1.00 63.00 112 THR A N 1
ATOM 879 C CA . THR A 1 112 ? 19.829 6.377 -7.368 1.00 63.00 112 THR A CA 1
ATOM 880 C C . THR A 1 112 ? 21.010 7.178 -7.900 1.00 63.00 112 THR A C 1
ATOM 882 O O . THR A 1 112 ? 21.133 7.324 -9.109 1.00 63.00 112 THR A O 1
ATOM 885 N N . VAL A 1 113 ? 21.844 7.762 -7.037 1.00 61.28 113 VAL A N 1
ATOM 886 C CA . VAL A 1 113 ? 22.985 8.578 -7.484 1.00 61.28 113 VAL A CA 1
ATOM 887 C C . VAL A 1 113 ? 24.318 7.959 -7.067 1.00 61.28 113 VAL A C 1
ATOM 889 O O . VAL A 1 113 ? 25.258 7.958 -7.852 1.00 61.28 113 VAL A O 1
ATOM 892 N N . GLY A 1 114 ? 24.424 7.423 -5.847 1.00 62.47 114 GLY A N 1
ATOM 893 C CA . GLY A 1 114 ? 25.723 7.010 -5.294 1.00 62.47 114 GLY A CA 1
ATOM 894 C C . GLY A 1 114 ? 26.087 5.534 -5.465 1.00 62.47 114 GLY A C 1
ATOM 895 O O . GLY A 1 114 ? 27.265 5.193 -5.547 1.00 62.47 114 GLY A O 1
ATOM 896 N N . ILE A 1 115 ? 25.103 4.636 -5.490 1.00 62.72 115 ILE A N 1
ATOM 897 C CA . ILE A 1 115 ? 25.359 3.200 -5.302 1.00 62.72 115 ILE A CA 1
ATOM 898 C C . ILE A 1 115 ? 25.246 2.391 -6.588 1.00 62.72 115 ILE A C 1
ATOM 900 O O . ILE A 1 115 ? 25.887 1.351 -6.677 1.00 62.72 115 ILE A O 1
ATOM 904 N N . GLU A 1 116 ? 24.571 2.888 -7.624 1.00 65.19 116 GLU A N 1
ATOM 905 C CA . GLU A 1 116 ? 24.770 2.353 -8.981 1.00 65.19 116 GLU A CA 1
ATOM 906 C C . GLU A 1 116 ? 26.258 2.314 -9.339 1.00 65.19 116 GLU A C 1
ATOM 908 O O . GLU A 1 116 ? 26.752 1.316 -9.857 1.00 65.19 116 GLU A O 1
ATOM 913 N N . TRP A 1 117 ? 26.989 3.368 -8.969 1.00 70.56 117 TRP A N 1
ATOM 914 C CA . TRP A 1 117 ? 28.428 3.435 -9.161 1.00 70.56 117 TRP A CA 1
ATOM 915 C C . TRP A 1 117 ? 29.179 2.422 -8.287 1.00 70.56 117 TRP A C 1
ATOM 917 O O . TRP A 1 117 ? 30.039 1.707 -8.789 1.00 70.56 117 TRP A O 1
ATOM 927 N N . ALA A 1 118 ? 28.830 2.300 -7.002 1.00 71.50 118 ALA A N 1
ATOM 928 C CA . ALA A 1 118 ? 29.508 1.388 -6.078 1.00 71.50 118 ALA A CA 1
ATOM 929 C C . ALA A 1 118 ? 29.212 -0.099 -6.357 1.00 71.50 118 ALA A C 1
ATOM 931 O O . ALA A 1 118 ? 30.138 -0.902 -6.431 1.00 71.50 118 ALA A O 1
ATOM 932 N N . ILE A 1 119 ? 27.943 -0.479 -6.548 1.00 71.44 119 ILE A N 1
ATOM 933 C CA . ILE A 1 119 ? 27.545 -1.838 -6.949 1.00 71.44 119 ILE A CA 1
ATOM 934 C C . ILE A 1 119 ? 28.079 -2.130 -8.337 1.00 71.44 119 ILE A C 1
ATOM 936 O O . ILE A 1 119 ? 28.578 -3.223 -8.562 1.00 71.44 119 ILE A O 1
ATOM 940 N N . GLY A 1 120 ? 28.022 -1.162 -9.249 1.00 72.94 120 GLY A N 1
ATOM 941 C CA . GLY A 1 120 ? 28.604 -1.306 -10.568 1.00 72.94 120 GLY A CA 1
ATOM 942 C C . GLY A 1 120 ? 30.100 -1.615 -10.500 1.00 72.94 120 GLY A C 1
ATOM 943 O O . GLY A 1 120 ? 30.553 -2.600 -11.075 1.00 72.94 120 GLY A O 1
ATOM 944 N N . ALA A 1 121 ? 30.849 -0.844 -9.711 1.00 77.31 121 ALA A N 1
ATOM 945 C CA . ALA A 1 121 ? 32.270 -1.070 -9.487 1.00 77.31 121 ALA A CA 1
ATOM 946 C C . ALA A 1 121 ? 32.546 -2.438 -8.845 1.00 77.31 121 ALA A C 1
ATOM 948 O O . ALA A 1 121 ? 33.415 -3.162 -9.321 1.00 77.31 121 ALA A O 1
ATOM 949 N N . VAL A 1 122 ? 31.791 -2.829 -7.811 1.00 80.62 122 VAL A N 1
ATOM 950 C CA . VAL A 1 122 ? 31.946 -4.136 -7.145 1.00 80.62 122 VAL A CA 1
ATOM 951 C C . VAL A 1 122 ? 31.576 -5.286 -8.077 1.00 80.62 122 VAL A C 1
ATOM 953 O O . VAL A 1 122 ? 32.278 -6.287 -8.106 1.00 80.62 122 VAL A O 1
ATOM 956 N N . TRP A 1 123 ? 30.503 -5.159 -8.854 1.00 79.56 123 TRP A N 1
ATOM 957 C CA . TRP A 1 123 ? 30.035 -6.177 -9.791 1.00 79.56 123 TRP A CA 1
ATOM 958 C C . TRP A 1 123 ? 31.018 -6.374 -10.939 1.00 79.56 123 TRP A C 1
ATOM 960 O O . TRP A 1 123 ? 31.399 -7.503 -11.247 1.00 79.56 123 TRP A O 1
ATOM 970 N N . GLN A 1 124 ? 31.475 -5.271 -11.532 1.00 80.62 124 GLN A N 1
ATOM 971 C CA . GLN A 1 124 ? 32.500 -5.292 -12.566 1.00 80.62 124 GLN A CA 1
ATOM 972 C C . GLN A 1 124 ? 33.805 -5.882 -12.022 1.00 80.62 124 GLN A C 1
ATOM 974 O O . GLN A 1 124 ? 34.418 -6.712 -12.688 1.00 80.62 124 GLN A O 1
ATOM 979 N N . TRP A 1 125 ? 34.205 -5.506 -10.804 1.00 87.06 125 TRP A N 1
ATOM 980 C CA . TRP A 1 125 ? 35.393 -6.046 -10.144 1.00 87.06 125 TRP A CA 1
ATOM 981 C C . TRP A 1 125 ? 35.269 -7.544 -9.829 1.00 87.06 125 TRP A C 1
ATOM 983 O O . TRP A 1 125 ? 36.201 -8.299 -10.089 1.00 87.06 125 TRP A O 1
ATOM 993 N N . ALA A 1 126 ? 34.127 -7.987 -9.301 1.00 86.56 126 ALA A N 1
ATOM 994 C CA . ALA A 1 126 ? 33.936 -9.356 -8.831 1.00 86.56 126 ALA A CA 1
ATOM 995 C C . ALA A 1 126 ? 33.654 -10.355 -9.961 1.00 86.56 126 ALA A C 1
ATOM 997 O O . ALA A 1 126 ? 34.066 -11.508 -9.871 1.00 86.56 126 ALA A O 1
ATOM 998 N N . LEU A 1 127 ? 32.926 -9.940 -11.003 1.00 87.25 127 LEU A N 1
ATOM 999 C CA . LEU A 1 127 ? 32.403 -10.849 -12.029 1.00 87.25 127 LEU A CA 1
ATOM 1000 C C . LEU A 1 127 ? 32.945 -10.567 -13.433 1.00 87.25 127 LEU A C 1
ATOM 1002 O O . LEU A 1 127 ? 32.697 -11.356 -14.344 1.00 87.25 127 LEU A O 1
ATOM 1006 N N . GLY A 1 128 ? 33.649 -9.449 -13.641 1.00 82.81 128 GLY A N 1
ATOM 1007 C CA . GLY A 1 128 ? 34.130 -9.038 -14.965 1.00 82.81 128 GLY A CA 1
ATOM 1008 C C . GLY A 1 128 ? 33.009 -8.772 -15.977 1.00 82.81 128 GLY A C 1
ATOM 1009 O O . GLY A 1 128 ? 33.269 -8.677 -17.173 1.00 82.81 128 GLY A O 1
ATOM 1010 N N . GLN A 1 129 ? 31.760 -8.685 -15.514 1.00 79.94 129 GLN A N 1
ATOM 1011 C CA . GLN A 1 129 ? 30.578 -8.466 -16.340 1.00 79.94 129 GLN A CA 1
ATOM 1012 C C . GLN A 1 129 ? 30.226 -6.974 -16.383 1.00 79.94 129 GLN A C 1
ATOM 1014 O O . GLN A 1 129 ? 30.526 -6.248 -15.427 1.00 79.94 129 GLN A O 1
ATOM 1019 N N . PRO A 1 130 ? 29.565 -6.501 -17.458 1.00 72.69 130 PRO A N 1
ATOM 1020 C CA . PRO A 1 130 ? 28.999 -5.161 -17.477 1.00 72.69 130 PRO A CA 1
ATOM 1021 C C . PRO A 1 130 ? 28.065 -4.971 -16.282 1.00 72.69 130 PRO A C 1
ATOM 1023 O O . PRO A 1 130 ? 27.414 -5.909 -15.810 1.00 72.69 130 PRO A O 1
ATOM 1026 N N . THR A 1 131 ? 28.036 -3.744 -15.776 1.00 66.81 131 THR A N 1
ATOM 1027 C CA . THR A 1 131 ? 27.216 -3.381 -14.629 1.00 66.81 131 THR A CA 1
ATOM 1028 C C . THR A 1 131 ? 25.746 -3.707 -14.909 1.00 66.81 131 THR A C 1
ATOM 1030 O O . THR A 1 131 ? 25.260 -3.415 -16.009 1.00 66.81 131 THR A O 1
ATOM 1033 N N . PRO A 1 132 ? 25.025 -4.331 -13.954 1.00 66.12 132 PRO A N 1
ATOM 1034 C CA . PRO A 1 132 ? 23.593 -4.542 -14.095 1.00 66.12 132 PRO A CA 1
ATOM 1035 C C . PRO A 1 132 ? 22.936 -3.197 -14.368 1.00 66.12 132 PRO A C 1
ATOM 1037 O O . PRO A 1 132 ? 23.376 -2.169 -13.838 1.00 66.12 132 PRO A O 1
ATOM 1040 N N . ARG A 1 133 ? 21.884 -3.183 -15.188 1.00 70.69 133 ARG A N 1
ATOM 1041 C CA . ARG A 1 133 ? 21.163 -1.932 -15.407 1.00 70.69 133 ARG A CA 1
ATOM 1042 C C . ARG A 1 133 ? 20.576 -1.515 -14.062 1.00 70.69 133 ARG A C 1
ATOM 1044 O O . ARG A 1 133 ? 20.082 -2.353 -13.309 1.00 70.69 133 ARG A O 1
ATOM 1051 N N . SER A 1 134 ? 20.620 -0.224 -13.758 1.00 68.44 134 SER A N 1
ATOM 1052 C CA . SER A 1 134 ? 20.084 0.346 -12.515 1.00 68.44 134 SER A CA 1
ATOM 1053 C C . SER A 1 134 ? 18.672 -0.137 -12.183 1.00 68.44 134 SER A C 1
ATOM 1055 O O . SER A 1 134 ? 18.333 -0.406 -11.031 1.00 68.44 134 SER A O 1
ATOM 1057 N N . PHE A 1 135 ? 17.872 -0.333 -13.225 1.00 72.62 135 PHE A N 1
ATOM 1058 C CA . PHE A 1 135 ? 16.527 -0.864 -13.133 1.00 72.62 135 PHE A CA 1
ATOM 1059 C C . PHE A 1 135 ? 16.430 -2.303 -12.590 1.00 72.62 135 PHE A C 1
ATOM 1061 O O . PHE A 1 135 ? 15.488 -2.623 -11.865 1.00 72.62 135 PHE A O 1
ATOM 1068 N N . ASP A 1 136 ? 17.393 -3.171 -12.900 1.00 78.06 136 ASP A N 1
ATOM 1069 C CA . ASP A 1 136 ? 17.362 -4.577 -12.482 1.00 78.06 136 ASP A CA 1
ATOM 1070 C C . ASP A 1 136 ? 17.563 -4.680 -10.964 1.00 78.06 136 ASP A C 1
ATOM 1072 O O . ASP A 1 136 ? 16.814 -5.363 -10.260 1.00 78.06 136 ASP A O 1
ATOM 1076 N N . ILE A 1 137 ? 18.530 -3.911 -10.448 1.00 77.00 137 ILE A N 1
ATOM 1077 C CA . ILE A 1 137 ? 18.775 -3.754 -9.008 1.00 77.00 137 ILE A CA 1
ATOM 1078 C C . ILE A 1 137 ? 17.525 -3.188 -8.337 1.00 77.00 137 ILE A C 1
ATOM 1080 O O . ILE A 1 137 ? 17.129 -3.640 -7.263 1.00 77.00 137 ILE A O 1
ATOM 1084 N N . LEU A 1 138 ? 16.876 -2.221 -8.985 1.00 76.44 138 LEU A N 1
ATOM 1085 C CA . LEU A 1 138 ? 15.686 -1.593 -8.449 1.00 76.44 138 LEU A CA 1
ATOM 1086 C C . LEU A 1 138 ? 14.534 -2.584 -8.251 1.00 76.44 138 LEU A C 1
ATOM 1088 O O . LEU A 1 138 ? 13.979 -2.657 -7.152 1.00 76.44 138 LEU A O 1
ATOM 1092 N N . ILE A 1 139 ? 14.147 -3.329 -9.291 1.00 82.56 139 ILE A N 1
ATOM 1093 C CA . ILE A 1 139 ? 13.047 -4.286 -9.141 1.00 82.56 139 ILE A CA 1
ATOM 1094 C C . ILE A 1 139 ? 13.386 -5.313 -8.065 1.00 82.56 139 ILE A C 1
ATOM 1096 O O . ILE A 1 139 ? 12.512 -5.666 -7.275 1.00 82.56 139 ILE A O 1
ATOM 1100 N N . LEU A 1 140 ? 14.642 -5.756 -7.988 1.00 83.38 140 LEU A N 1
ATOM 1101 C CA . LEU A 1 140 ? 15.064 -6.680 -6.945 1.00 83.38 140 LEU A CA 1
ATOM 1102 C C . LEU A 1 140 ? 14.856 -6.085 -5.544 1.00 83.38 140 LEU A C 1
ATOM 1104 O O . LEU A 1 140 ? 14.284 -6.747 -4.678 1.00 83.38 140 LEU A O 1
ATOM 1108 N N . VAL A 1 141 ? 15.252 -4.827 -5.326 1.00 83.31 141 VAL A N 1
ATOM 1109 C CA . VAL A 1 141 ? 15.016 -4.124 -4.055 1.00 83.31 141 VAL A CA 1
ATOM 1110 C C . VAL A 1 141 ? 13.519 -4.000 -3.767 1.00 83.31 141 VAL A C 1
ATOM 1112 O O . VAL A 1 141 ? 13.100 -4.266 -2.642 1.00 83.31 141 VAL A O 1
ATOM 1115 N N . LEU A 1 142 ? 12.696 -3.657 -4.764 1.00 84.81 142 LEU A N 1
ATOM 1116 C CA . LEU A 1 142 ? 11.239 -3.590 -4.609 1.00 84.81 142 LEU A CA 1
ATOM 1117 C C . LEU A 1 142 ? 10.626 -4.953 -4.277 1.00 84.81 142 LEU A C 1
ATOM 1119 O O . LEU A 1 142 ? 9.711 -5.018 -3.460 1.00 84.81 142 LEU A O 1
ATOM 1123 N N . LEU A 1 143 ? 11.135 -6.039 -4.859 1.00 88.94 143 LEU A N 1
ATOM 1124 C CA . LEU A 1 143 ? 10.674 -7.399 -4.592 1.00 88.94 143 LEU A CA 1
ATOM 1125 C C . LEU A 1 143 ? 11.016 -7.823 -3.159 1.00 88.94 143 LEU A C 1
ATOM 1127 O O . LEU A 1 143 ? 10.149 -8.323 -2.440 1.00 88.94 143 LEU A O 1
ATOM 1131 N N . VAL A 1 144 ? 12.250 -7.563 -2.714 1.00 88.44 144 VAL A N 1
ATOM 1132 C CA . VAL A 1 144 ? 12.680 -7.803 -1.326 1.00 88.44 144 VAL A CA 1
ATOM 1133 C C . VAL A 1 144 ? 11.855 -6.959 -0.356 1.00 88.44 144 VAL A C 1
ATOM 1135 O O . VAL A 1 144 ? 11.364 -7.474 0.649 1.00 88.44 144 VAL A O 1
ATOM 1138 N N . PHE A 1 145 ? 11.646 -5.680 -0.667 1.00 87.00 145 PHE A N 1
ATOM 1139 C CA . PHE A 1 145 ? 10.827 -4.791 0.146 1.00 87.00 145 PHE A CA 1
ATOM 1140 C C . PHE A 1 145 ? 9.365 -5.252 0.211 1.00 87.00 145 PHE A C 1
ATOM 1142 O O . PHE A 1 145 ? 8.758 -5.232 1.278 1.00 87.00 145 PHE A O 1
ATOM 1149 N N . TRP A 1 146 ? 8.795 -5.713 -0.902 1.00 90.75 146 TRP A N 1
ATOM 1150 C CA . TRP A 1 146 ? 7.440 -6.258 -0.949 1.00 90.75 146 TRP A CA 1
ATOM 1151 C C . TRP A 1 146 ? 7.301 -7.518 -0.081 1.00 90.75 146 TRP A C 1
ATOM 1153 O O . TRP A 1 146 ? 6.356 -7.610 0.705 1.00 90.75 146 TRP A O 1
ATOM 1163 N N . LEU A 1 147 ? 8.271 -8.440 -0.135 1.00 92.94 147 LEU A N 1
ATOM 1164 C CA . LEU A 1 147 ? 8.317 -9.614 0.748 1.00 92.94 147 LEU A CA 1
ATOM 1165 C C . LEU A 1 147 ? 8.408 -9.210 2.223 1.00 92.94 147 LEU A C 1
ATOM 1167 O O . LEU A 1 147 ? 7.660 -9.720 3.062 1.00 92.94 147 LEU A O 1
ATOM 1171 N N . PHE A 1 148 ? 9.293 -8.260 2.533 1.00 90.50 148 PHE A N 1
ATOM 1172 C CA . PHE A 1 148 ? 9.414 -7.701 3.874 1.00 90.50 148 PHE A CA 1
ATOM 1173 C C . PHE A 1 148 ? 8.095 -7.078 4.341 1.00 90.50 148 PHE A C 1
ATOM 1175 O O . PHE A 1 148 ? 7.689 -7.307 5.475 1.00 90.50 148 PHE A O 1
ATOM 1182 N N . ASN A 1 149 ? 7.392 -6.348 3.473 1.00 90.38 149 ASN A N 1
ATOM 1183 C CA . ASN A 1 149 ? 6.114 -5.718 3.791 1.00 90.38 149 ASN A CA 1
ATOM 1184 C C . ASN A 1 149 ? 5.035 -6.757 4.144 1.00 90.38 149 ASN A C 1
ATOM 1186 O O . ASN A 1 149 ? 4.342 -6.598 5.147 1.00 90.38 149 ASN A O 1
ATOM 1190 N N . ILE A 1 150 ? 4.941 -7.863 3.394 1.00 94.12 150 ILE A N 1
ATOM 1191 C CA . ILE A 1 150 ? 4.032 -8.974 3.728 1.00 94.12 150 ILE A CA 1
ATOM 1192 C C . ILE A 1 150 ? 4.343 -9.527 5.119 1.00 94.12 150 ILE A C 1
ATOM 1194 O O . ILE A 1 150 ? 3.439 -9.688 5.944 1.00 94.12 150 ILE A O 1
ATOM 1198 N N . TYR A 1 151 ? 5.620 -9.813 5.385 1.00 93.88 151 TYR A N 1
ATOM 1199 C CA . TYR A 1 151 ? 6.056 -10.360 6.665 1.00 93.88 151 TYR A CA 1
ATOM 1200 C C . TYR A 1 151 ? 5.787 -9.389 7.820 1.00 93.88 151 TYR A C 1
ATOM 1202 O O . TYR A 1 151 ? 5.190 -9.773 8.826 1.00 93.88 151 TYR A O 1
ATOM 1210 N N . ALA A 1 152 ? 6.177 -8.123 7.663 1.00 88.62 152 ALA A N 1
ATOM 1211 C CA . ALA A 1 152 ? 5.994 -7.077 8.658 1.00 88.62 152 ALA A CA 1
ATOM 1212 C C . ALA A 1 152 ? 4.510 -6.852 8.966 1.00 88.62 152 ALA A C 1
ATOM 1214 O O . ALA A 1 152 ? 4.134 -6.803 10.137 1.00 88.62 152 ALA A O 1
ATOM 1215 N N . TRP A 1 153 ? 3.652 -6.793 7.942 1.00 93.12 153 TRP A N 1
ATOM 1216 C CA . TRP A 1 153 ? 2.205 -6.697 8.126 1.00 93.12 153 TRP A CA 1
ATOM 1217 C C . TRP A 1 153 ? 1.649 -7.914 8.870 1.00 93.12 153 TRP A C 1
ATOM 1219 O O . TRP A 1 153 ? 0.925 -7.749 9.850 1.00 93.12 153 TRP A O 1
ATOM 1229 N N . ARG A 1 154 ? 2.019 -9.136 8.464 1.00 95.50 154 ARG A N 1
ATOM 1230 C CA . ARG A 1 154 ? 1.561 -10.373 9.114 1.00 95.50 154 ARG A CA 1
ATOM 1231 C C . ARG A 1 154 ? 1.945 -10.397 10.592 1.00 95.50 154 ARG A C 1
ATOM 1233 O O . ARG A 1 154 ? 1.092 -10.658 11.440 1.00 95.50 154 ARG A O 1
ATOM 1240 N N . TYR A 1 155 ? 3.211 -10.103 10.878 1.00 92.25 155 TYR A N 1
ATOM 1241 C CA . TYR A 1 155 ? 3.748 -10.014 12.230 1.00 92.25 155 TYR A CA 1
ATOM 1242 C C . TYR A 1 155 ? 2.994 -8.968 13.055 1.00 92.25 155 TYR A C 1
ATOM 1244 O O . TYR A 1 155 ? 2.544 -9.260 14.163 1.00 92.25 155 TYR A O 1
ATOM 1252 N N . TYR A 1 156 ? 2.805 -7.769 12.498 1.00 88.81 156 TYR A N 1
ATOM 1253 C CA . TYR A 1 156 ? 2.112 -6.673 13.165 1.00 88.81 156 TYR A CA 1
ATOM 1254 C C . TYR A 1 156 ? 0.653 -7.019 13.485 1.00 88.81 156 TYR A C 1
ATOM 1256 O O . TYR A 1 156 ? 0.195 -6.813 14.612 1.00 88.81 156 TYR A O 1
ATOM 1264 N N . VAL A 1 157 ? -0.061 -7.611 12.525 1.00 92.88 157 VAL A N 1
ATOM 1265 C CA . VAL A 1 157 ? -1.454 -8.025 12.702 1.00 92.88 157 VAL A CA 1
ATOM 1266 C C . VAL A 1 157 ? -1.592 -9.061 13.813 1.00 92.88 157 VAL A C 1
ATOM 1268 O O . VAL A 1 157 ? -2.442 -8.906 14.687 1.00 92.88 157 VAL A O 1
ATOM 1271 N N . ASP A 1 158 ? -0.756 -10.097 13.810 1.00 94.31 158 ASP A N 1
ATOM 1272 C CA . ASP A 1 158 ? -0.859 -11.178 14.793 1.00 94.31 158 ASP A CA 1
ATOM 1273 C C . ASP A 1 158 ? -0.430 -10.779 16.190 1.00 94.31 158 ASP A C 1
ATOM 1275 O O . ASP A 1 158 ? -1.071 -11.161 17.166 1.00 94.31 158 ASP A O 1
ATOM 1279 N N . ARG A 1 159 ? 0.694 -10.070 16.300 1.00 91.50 159 ARG A N 1
ATOM 1280 C CA . ARG A 1 159 ? 1.315 -9.805 17.598 1.00 91.50 159 ARG A CA 1
ATOM 1281 C C . ARG A 1 159 ? 0.746 -8.578 18.286 1.00 91.50 159 ARG A C 1
ATOM 1283 O O . ARG A 1 159 ? 0.833 -8.502 19.507 1.00 91.50 159 ARG A O 1
ATOM 1290 N N . HIS A 1 160 ? 0.189 -7.634 17.533 1.00 88.31 160 HIS A N 1
ATOM 1291 C CA . HIS A 1 160 ? -0.237 -6.351 18.084 1.00 88.31 160 HIS A CA 1
ATOM 1292 C C . HIS A 1 160 ? -1.717 -6.069 17.837 1.00 88.31 160 HIS A C 1
ATOM 1294 O O . HIS A 1 160 ? -2.445 -5.818 18.793 1.00 88.31 160 HIS A O 1
ATOM 1300 N N . ILE A 1 161 ? -2.187 -6.150 16.590 1.00 90.88 161 ILE A N 1
ATOM 1301 C CA . ILE A 1 161 ? -3.553 -5.718 16.261 1.00 90.88 161 ILE A CA 1
ATOM 1302 C C . ILE A 1 161 ? -4.619 -6.689 16.767 1.00 90.88 161 ILE A C 1
ATOM 1304 O O . ILE A 1 161 ? -5.561 -6.254 17.420 1.00 90.88 161 ILE A O 1
ATOM 1308 N N . ARG A 1 162 ? -4.495 -7.994 16.496 1.00 94.81 162 ARG A N 1
ATOM 1309 C CA . ARG A 1 162 ? -5.504 -8.983 16.916 1.00 94.81 162 ARG A CA 1
ATOM 1310 C C . ARG A 1 162 ? -5.709 -9.011 18.437 1.00 94.81 162 ARG A C 1
ATOM 1312 O O . ARG A 1 162 ? -6.855 -8.855 18.846 1.00 94.81 162 ARG A O 1
ATOM 1319 N N . PRO A 1 163 ? -4.654 -9.088 19.277 1.00 93.31 163 PRO A N 1
ATOM 1320 C CA . PRO A 1 163 ? -4.827 -9.031 20.729 1.00 93.31 163 PRO A CA 1
ATOM 1321 C C . PRO A 1 163 ? -5.529 -7.754 21.201 1.00 93.31 163 PRO A C 1
ATOM 1323 O O . PRO A 1 163 ? -6.334 -7.790 22.128 1.00 93.31 163 PRO A O 1
ATOM 1326 N N . LEU A 1 164 ? -5.237 -6.624 20.552 1.00 91.81 164 LEU A N 1
ATOM 1327 C CA . LEU A 1 164 ? -5.850 -5.344 20.877 1.00 91.81 164 LEU A CA 1
ATOM 1328 C C . LEU A 1 164 ? -7.340 -5.317 20.500 1.00 91.81 164 LEU A C 1
ATOM 1330 O O . LEU A 1 164 ? -8.162 -4.923 21.321 1.00 91.81 164 LEU A O 1
ATOM 1334 N N . ILE A 1 165 ? -7.697 -5.809 19.309 1.00 94.50 165 ILE A N 1
ATOM 1335 C CA . ILE A 1 165 ? -9.092 -5.959 18.869 1.00 94.50 165 ILE A CA 1
ATOM 1336 C C . ILE A 1 165 ? -9.859 -6.901 19.800 1.00 94.50 165 ILE A C 1
ATOM 1338 O O . ILE A 1 165 ? -10.977 -6.582 20.196 1.00 94.50 165 ILE A O 1
ATOM 1342 N N . ASP A 1 166 ? -9.271 -8.037 20.175 1.00 95.25 166 ASP A N 1
ATOM 1343 C CA . ASP A 1 166 ? -9.915 -9.014 21.054 1.00 95.25 166 ASP A CA 1
ATOM 1344 C C . ASP A 1 166 ? -10.162 -8.432 22.454 1.00 95.25 166 ASP A C 1
ATOM 1346 O O . ASP A 1 166 ? -11.248 -8.608 23.011 1.00 95.25 166 ASP A O 1
ATOM 1350 N N . ARG A 1 167 ? -9.203 -7.662 22.988 1.00 93.50 167 ARG A N 1
ATOM 1351 C CA . ARG A 1 167 ? -9.364 -6.918 24.247 1.00 93.50 167 ARG A CA 1
ATOM 1352 C C . ARG A 1 167 ? -10.483 -5.884 24.149 1.00 93.50 167 ARG A C 1
ATOM 1354 O O . ARG A 1 167 ? -11.393 -5.917 24.971 1.00 93.50 167 ARG A O 1
ATOM 1361 N N . THR A 1 168 ? -10.465 -5.017 23.132 1.00 93.88 168 THR A N 1
ATOM 1362 C CA . THR A 1 168 ? -11.527 -4.021 22.913 1.00 93.88 168 THR A CA 1
ATOM 1363 C C . THR A 1 168 ? -12.889 -4.695 22.755 1.00 93.88 168 THR A C 1
ATOM 1365 O O . THR A 1 168 ? -13.872 -4.244 23.332 1.00 93.88 168 THR A O 1
ATOM 1368 N N . ARG A 1 169 ? -12.969 -5.824 22.043 1.00 95.06 169 ARG A N 1
ATOM 1369 C CA . ARG A 1 169 ? -14.213 -6.593 21.913 1.00 95.06 169 ARG A CA 1
ATOM 1370 C C . ARG A 1 169 ? -14.720 -7.089 23.272 1.00 95.06 169 ARG A C 1
ATOM 1372 O O . ARG A 1 169 ? -15.924 -7.046 23.505 1.00 95.06 169 ARG A O 1
ATOM 1379 N N . GLY A 1 170 ? -13.819 -7.523 24.156 1.00 94.31 170 GLY A N 1
ATOM 1380 C CA . GLY A 1 170 ? -14.136 -7.924 25.530 1.00 94.31 170 GLY A CA 1
ATOM 1381 C C . GLY A 1 170 ? -14.563 -6.771 26.448 1.00 94.31 170 GLY A C 1
ATOM 1382 O O . GLY A 1 170 ? -15.274 -7.011 27.417 1.00 94.31 170 GLY A O 1
ATOM 1383 N N . GLU A 1 171 ? -14.175 -5.531 26.142 1.00 93.50 171 GLU A N 1
ATOM 1384 C CA . GLU A 1 171 ? -14.605 -4.325 26.868 1.00 93.50 171 GLU A CA 1
ATOM 1385 C C . GLU A 1 171 ? -15.987 -3.823 26.404 1.00 93.50 171 GLU A C 1
ATOM 1387 O O . GLU A 1 171 ? -16.735 -3.241 27.188 1.00 93.50 171 GLU A O 1
ATOM 1392 N N . LEU A 1 172 ? -16.363 -4.078 25.146 1.00 92.88 172 LEU A N 1
ATOM 1393 C CA . LEU A 1 172 ? -17.624 -3.633 24.538 1.00 92.88 172 LEU A CA 1
ATOM 1394 C C . LEU A 1 172 ? -18.790 -4.602 24.805 1.00 92.88 172 LEU A C 1
ATOM 1396 O O . LEU A 1 172 ? -19.447 -5.086 23.875 1.00 92.88 172 LEU A O 1
ATOM 1400 N N . THR A 1 173 ? -19.069 -4.907 26.073 1.00 90.75 173 THR A N 1
ATOM 1401 C CA . THR A 1 173 ? -20.121 -5.867 26.462 1.00 90.75 173 THR A CA 1
ATOM 1402 C C . THR A 1 173 ? -21.493 -5.238 26.675 1.00 90.75 173 THR A C 1
ATOM 1404 O O . THR A 1 173 ? -22.490 -5.961 26.705 1.00 90.75 173 THR A O 1
ATOM 1407 N N . ALA A 1 174 ? -21.591 -3.916 26.840 1.00 89.62 174 ALA A N 1
ATOM 1408 C CA . ALA A 1 174 ? -22.862 -3.302 27.201 1.00 89.62 174 ALA A CA 1
ATOM 1409 C C . ALA A 1 174 ? -23.852 -3.322 26.015 1.00 89.62 174 ALA A C 1
ATOM 1411 O O . ALA A 1 174 ? -23.439 -3.267 24.847 1.00 89.62 174 ALA A O 1
ATOM 1412 N N . PRO A 1 175 ? -25.176 -3.357 26.268 1.00 83.94 175 PRO A N 1
ATOM 1413 C CA . PRO A 1 175 ? -26.179 -3.248 25.208 1.00 83.94 175 PRO A CA 1
ATOM 1414 C C . PRO A 1 175 ? -25.998 -1.994 24.336 1.00 83.94 175 PRO A C 1
ATOM 1416 O O . PRO A 1 175 ? -26.117 -2.087 23.117 1.00 83.94 175 PRO A O 1
ATOM 1419 N N . GLY A 1 176 ? -25.612 -0.865 24.946 1.00 87.62 176 GLY A N 1
ATOM 1420 C CA . GLY A 1 176 ? -25.364 0.408 24.258 1.00 87.62 176 GLY A CA 1
ATOM 1421 C C . GLY A 1 176 ? -24.128 0.436 23.351 1.00 87.62 176 GLY A C 1
ATOM 1422 O O . GLY A 1 176 ? -24.000 1.343 22.539 1.00 87.62 176 GLY A O 1
ATOM 1423 N N . ASP A 1 177 ? -23.247 -0.566 23.415 1.00 92.88 177 ASP A N 1
ATOM 1424 C CA . ASP A 1 177 ? -22.007 -0.593 22.627 1.00 92.88 177 ASP A CA 1
ATOM 1425 C C . ASP A 1 177 ? -22.177 -1.201 21.224 1.00 92.88 177 ASP A C 1
ATOM 1427 O O . ASP A 1 177 ? -21.192 -1.488 20.543 1.00 92.88 177 ASP A O 1
ATOM 1431 N N . ALA A 1 178 ? -23.407 -1.440 20.760 1.00 93.75 178 ALA A N 1
ATOM 1432 C CA . ALA A 1 178 ? -23.630 -2.133 19.490 1.00 93.75 178 ALA A CA 1
ATOM 1433 C C . ALA A 1 178 ? -22.999 -1.411 18.286 1.00 93.75 178 ALA A C 1
ATOM 1435 O O . ALA A 1 178 ? -22.359 -2.065 17.464 1.00 93.75 178 ALA A O 1
ATOM 1436 N N . PHE A 1 179 ? -23.108 -0.079 18.212 1.00 94.88 179 PHE A N 1
ATOM 1437 C CA . PHE A 1 179 ? -22.477 0.708 17.147 1.00 94.88 179 PHE A CA 1
ATOM 1438 C C . PHE A 1 179 ? -20.949 0.616 17.194 1.00 94.88 179 PHE A C 1
ATOM 1440 O O . PHE A 1 179 ? -20.312 0.396 16.166 1.00 94.88 179 PHE A O 1
ATOM 1447 N N . LYS A 1 180 ? -20.354 0.685 18.391 1.00 94.69 180 LYS A N 1
ATOM 1448 C CA . LYS A 1 180 ? -18.903 0.531 18.578 1.00 94.69 180 LYS A CA 1
ATOM 1449 C C . LYS A 1 180 ? -18.412 -0.860 18.194 1.00 94.69 180 LYS A C 1
ATOM 1451 O O . LYS A 1 180 ? -17.354 -0.978 17.584 1.00 94.69 180 LYS A O 1
ATOM 1456 N N . ARG A 1 181 ? -19.176 -1.914 18.503 1.00 95.19 181 ARG A N 1
ATOM 1457 C CA . ARG A 1 181 ? -18.852 -3.285 18.078 1.00 95.19 181 ARG A CA 1
ATOM 1458 C C . ARG A 1 181 ? -18.850 -3.418 16.558 1.00 95.19 181 ARG A C 1
ATOM 1460 O O . ARG A 1 181 ? -17.947 -4.048 16.016 1.00 95.19 181 ARG A O 1
ATOM 1467 N N . GLU A 1 182 ? -19.820 -2.813 15.878 1.00 96.00 182 GLU A N 1
ATOM 1468 C CA . GLU A 1 182 ? -19.866 -2.843 14.414 1.00 96.00 182 GLU A CA 1
ATOM 1469 C C . GLU A 1 182 ? -18.726 -2.018 13.792 1.00 96.00 182 GLU A C 1
ATOM 1471 O O . GLU A 1 182 ? -18.062 -2.478 12.864 1.00 96.00 182 GLU A O 1
ATOM 1476 N N . ALA A 1 183 ? -18.422 -0.844 14.354 1.00 96.69 183 ALA A N 1
ATOM 1477 C CA . ALA A 1 183 ? -17.253 -0.056 13.968 1.00 96.69 183 ALA A CA 1
ATOM 1478 C C . ALA A 1 183 ? -15.945 -0.851 14.140 1.00 96.69 183 ALA A C 1
ATOM 1480 O O . ALA A 1 183 ? -15.118 -0.879 13.228 1.00 96.69 183 ALA A O 1
ATOM 1481 N N . LEU A 1 184 ? -15.774 -1.545 15.273 1.00 96.81 184 LEU A N 1
ATOM 1482 C CA . LEU A 1 184 ? -14.617 -2.404 15.537 1.00 96.81 184 LEU A CA 1
ATOM 1483 C C . LEU A 1 184 ? -14.524 -3.550 14.527 1.00 96.81 184 LEU A C 1
ATOM 1485 O O . LEU A 1 184 ? -13.437 -3.827 14.022 1.00 96.81 184 LEU A O 1
ATOM 1489 N N . ALA A 1 185 ? -15.652 -4.182 14.192 1.00 97.00 185 ALA A N 1
ATOM 1490 C CA . ALA A 1 185 ? -15.697 -5.239 13.190 1.00 97.00 185 ALA A CA 1
ATOM 1491 C C . ALA A 1 185 ? -15.273 -4.732 11.803 1.00 97.00 185 ALA A C 1
ATOM 1493 O O . ALA A 1 185 ? -14.552 -5.431 11.092 1.00 97.00 185 ALA A O 1
ATOM 1494 N N . GLU A 1 186 ? -15.665 -3.518 11.406 1.00 97.06 186 GLU A N 1
ATOM 1495 C CA . GLU A 1 186 ? -15.208 -2.946 10.135 1.00 97.06 186 GLU A CA 1
ATOM 1496 C C . GLU A 1 186 ? -13.718 -2.576 10.164 1.00 97.06 186 GLU A C 1
ATOM 1498 O O . GLU A 1 186 ? -13.009 -2.856 9.195 1.00 97.06 186 GLU A O 1
ATOM 1503 N N . VAL A 1 187 ?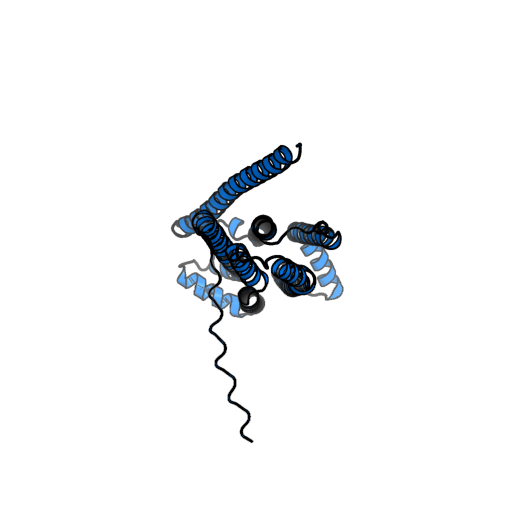 -13.205 -2.023 11.270 1.00 96.50 187 VAL A N 1
ATOM 1504 C CA . VAL A 1 187 ? -11.759 -1.780 11.442 1.00 96.50 187 VAL A CA 1
ATOM 1505 C C . VAL A 1 187 ? -10.974 -3.091 11.354 1.00 96.50 187 VAL A C 1
ATOM 1507 O O . VAL A 1 187 ? -9.959 -3.156 10.662 1.00 96.50 187 VAL A O 1
ATOM 1510 N N . GLU A 1 188 ? -11.461 -4.166 11.974 1.00 97.06 188 GLU A N 1
ATOM 1511 C CA . GLU A 1 188 ? -10.869 -5.500 11.862 1.00 97.06 188 GLU A CA 1
ATOM 1512 C C . GLU A 1 188 ? -10.888 -6.012 10.416 1.00 97.06 188 GLU A C 1
ATOM 1514 O O . GLU A 1 188 ? -9.858 -6.461 9.908 1.00 97.06 188 GLU A O 1
ATOM 1519 N N . ARG A 1 189 ? -12.023 -5.908 9.710 1.00 96.62 189 ARG A N 1
ATOM 1520 C CA . ARG A 1 189 ? -12.120 -6.270 8.283 1.00 96.62 189 ARG A CA 1
ATOM 1521 C C . ARG A 1 189 ? -11.168 -5.440 7.424 1.00 96.62 189 ARG A C 1
ATOM 1523 O O . ARG A 1 189 ? -10.641 -5.953 6.438 1.00 96.62 189 ARG A O 1
ATOM 1530 N N . TYR A 1 190 ? -10.936 -4.179 7.768 1.00 95.94 190 TYR A N 1
ATOM 1531 C CA . TYR A 1 190 ? -9.979 -3.331 7.072 1.00 95.94 190 TYR A CA 1
ATOM 1532 C C . TYR A 1 190 ? -8.528 -3.749 7.355 1.00 95.94 190 TYR A C 1
ATOM 1534 O O . TYR A 1 190 ? -7.765 -3.952 6.417 1.00 95.94 190 TYR A O 1
ATOM 1542 N N . ILE A 1 191 ? -8.118 -3.946 8.606 1.00 95.06 191 ILE A N 1
ATOM 1543 C CA . ILE A 1 191 ? -6.703 -4.216 8.919 1.00 95.06 191 ILE A CA 1
ATOM 1544 C C . ILE A 1 191 ? -6.324 -5.679 8.645 1.00 95.06 191 ILE A C 1
ATOM 1546 O O . ILE A 1 191 ? -5.264 -5.963 8.081 1.00 95.06 191 ILE A O 1
ATOM 1550 N N . CYS A 1 192 ? -7.202 -6.606 9.029 1.00 96.06 192 CYS A N 1
ATOM 1551 C CA . CYS A 1 192 ? -6.977 -8.053 9.020 1.00 96.06 192 CYS A CA 1
ATOM 1552 C C . CYS A 1 192 ? -7.643 -8.763 7.827 1.00 96.06 192 CYS A C 1
ATOM 1554 O O . CYS A 1 192 ? -7.575 -9.991 7.722 1.00 96.06 192 CYS A O 1
ATOM 1556 N N . GLY A 1 193 ? -8.343 -8.027 6.961 1.00 94.06 193 GLY A N 1
ATOM 1557 C CA . GLY A 1 193 ? -9.178 -8.608 5.915 1.00 94.06 193 GLY A CA 1
ATOM 1558 C C . GLY A 1 193 ? -8.419 -9.253 4.763 1.00 94.06 193 GLY A C 1
ATOM 1559 O O . GLY A 1 193 ? -7.252 -8.979 4.487 1.00 94.06 193 GLY A O 1
ATOM 1560 N N . ARG A 1 194 ? -9.154 -10.075 4.006 1.00 94.31 194 ARG A N 1
ATOM 1561 C CA . ARG A 1 194 ? -8.653 -10.784 2.816 1.00 94.31 194 ARG A CA 1
ATOM 1562 C C . ARG A 1 194 ? -8.152 -9.855 1.710 1.00 94.31 194 ARG A C 1
ATOM 1564 O O . ARG A 1 194 ? -7.320 -10.271 0.915 1.00 94.31 194 ARG A O 1
ATOM 1571 N N . TRP A 1 195 ? -8.621 -8.610 1.663 1.00 93.56 195 TRP A N 1
ATOM 1572 C CA . TRP A 1 195 ? -8.229 -7.663 0.619 1.00 93.56 195 TRP A CA 1
ATOM 1573 C C . TRP A 1 195 ? -6.724 -7.352 0.636 1.00 93.56 195 TRP A C 1
ATOM 1575 O O . TRP A 1 195 ? -6.150 -7.174 -0.434 1.00 93.56 195 TRP A O 1
ATOM 1585 N N . GLN A 1 196 ? -6.069 -7.348 1.808 1.00 94.31 196 GLN A N 1
ATOM 1586 C CA . GLN A 1 196 ? -4.613 -7.171 1.902 1.00 94.31 196 GLN A CA 1
ATOM 1587 C C . GLN A 1 196 ? -3.883 -8.333 1.228 1.00 94.31 196 GLN A C 1
ATOM 1589 O O . GLN A 1 196 ? -2.966 -8.116 0.443 1.00 94.31 196 GLN A O 1
ATOM 1594 N N . TRP A 1 197 ? -4.339 -9.569 1.454 1.00 94.00 197 TRP A N 1
ATOM 1595 C CA . TRP A 1 197 ? -3.791 -10.746 0.780 1.00 94.00 197 TRP A CA 1
ATOM 1596 C C . TRP A 1 197 ? -3.997 -10.696 -0.729 1.00 94.00 197 TRP A C 1
ATOM 1598 O O . TRP A 1 197 ? -3.057 -10.963 -1.471 1.00 94.00 197 TRP A O 1
ATOM 1608 N N . THR A 1 198 ? -5.189 -10.311 -1.190 1.00 87.88 198 THR A N 1
ATOM 1609 C CA . THR A 1 198 ? -5.454 -10.131 -2.623 1.00 87.88 198 THR A CA 1
ATOM 1610 C C . THR A 1 198 ? -4.531 -9.072 -3.219 1.00 87.88 198 THR A C 1
ATOM 1612 O O . THR A 1 198 ? -3.926 -9.310 -4.262 1.00 87.88 198 THR A O 1
ATOM 1615 N N . ARG A 1 199 ? -4.364 -7.930 -2.540 1.00 89.94 199 ARG A N 1
ATOM 1616 C CA . ARG A 1 199 ? -3.438 -6.869 -2.951 1.00 89.94 199 ARG A CA 1
ATOM 1617 C C . ARG A 1 199 ? -2.005 -7.385 -3.030 1.00 89.94 199 ARG A C 1
ATOM 1619 O O . ARG A 1 199 ? -1.337 -7.119 -4.023 1.00 89.94 199 ARG A O 1
ATOM 1626 N N . PHE A 1 200 ? -1.532 -8.116 -2.021 1.00 93.88 200 PHE A N 1
ATOM 1627 C CA . PHE A 1 200 ? -0.194 -8.695 -2.053 1.00 93.88 200 PHE A CA 1
ATOM 1628 C C . PHE A 1 200 ? -0.054 -9.672 -3.216 1.00 93.88 200 PHE A C 1
ATOM 1630 O O . PHE A 1 200 ? 0.845 -9.486 -4.023 1.00 93.88 200 PHE A O 1
ATOM 1637 N N . ALA A 1 201 ? -0.958 -10.640 -3.365 1.00 89.69 201 ALA A N 1
ATOM 1638 C CA . ALA A 1 201 ? -0.893 -11.640 -4.427 1.00 89.69 201 ALA A CA 1
ATOM 1639 C C . ALA A 1 201 ? -0.878 -11.007 -5.828 1.00 89.69 201 ALA A C 1
ATOM 1641 O O . ALA A 1 201 ? 0.032 -11.271 -6.612 1.00 89.69 201 ALA A O 1
ATOM 1642 N N . VAL A 1 202 ? -1.837 -10.123 -6.124 1.00 85.06 202 VAL A N 1
ATOM 1643 C CA . VAL A 1 202 ? -1.909 -9.417 -7.414 1.00 85.06 202 VAL A CA 1
ATOM 1644 C C . VAL A 1 202 ? -0.678 -8.534 -7.612 1.00 85.06 202 VAL A C 1
ATOM 1646 O O . VAL A 1 202 ? -0.065 -8.559 -8.678 1.00 85.06 202 VAL A O 1
ATOM 1649 N N . GLY A 1 203 ? -0.274 -7.800 -6.574 1.00 88.81 203 GLY A N 1
ATOM 1650 C CA . GLY A 1 203 ? 0.907 -6.947 -6.610 1.00 88.81 203 GLY A CA 1
ATOM 1651 C C . GLY A 1 203 ? 2.189 -7.732 -6.898 1.00 88.81 203 GLY A C 1
ATOM 1652 O O . GLY A 1 203 ? 2.971 -7.313 -7.744 1.00 88.81 203 GLY A O 1
ATOM 1653 N N . GLY A 1 204 ? 2.377 -8.885 -6.257 1.00 91.88 204 GLY A N 1
ATOM 1654 C CA . GLY A 1 204 ? 3.534 -9.756 -6.448 1.00 91.88 204 GLY A CA 1
ATOM 1655 C C . GLY A 1 204 ? 3.582 -10.372 -7.842 1.00 91.88 204 GLY A C 1
ATOM 1656 O O . GLY A 1 204 ? 4.626 -10.324 -8.485 1.00 91.88 204 GLY A O 1
ATOM 1657 N N . VAL A 1 205 ? 2.452 -10.882 -8.348 1.00 88.44 205 VAL A N 1
ATOM 1658 C CA . VAL A 1 205 ? 2.366 -11.417 -9.719 1.00 88.44 205 VAL A CA 1
ATOM 1659 C C . VAL A 1 205 ? 2.747 -10.345 -10.738 1.00 88.44 205 VAL A C 1
ATOM 1661 O O . VAL A 1 205 ? 3.592 -10.591 -11.593 1.00 88.44 205 VAL A O 1
ATOM 1664 N N . LEU A 1 206 ? 2.179 -9.141 -10.626 1.00 89.31 206 LEU A N 1
ATOM 1665 C CA . LEU A 1 206 ? 2.504 -8.042 -11.535 1.00 89.31 206 LEU A CA 1
ATOM 1666 C C . LEU A 1 206 ? 3.977 -7.638 -11.443 1.00 89.31 206 LEU A C 1
ATOM 1668 O O . LEU A 1 206 ? 4.616 -7.469 -12.475 1.00 89.31 206 LEU A O 1
ATOM 1672 N N . LEU A 1 207 ? 4.539 -7.541 -10.237 1.00 91.62 207 LEU A N 1
ATOM 1673 C CA . LEU A 1 207 ? 5.947 -7.189 -10.056 1.00 91.62 207 LEU A CA 1
ATOM 1674 C C . LEU A 1 207 ? 6.885 -8.234 -10.685 1.00 91.62 207 LEU A C 1
ATOM 1676 O O . LEU A 1 207 ? 7.850 -7.866 -11.352 1.00 91.62 207 LEU A O 1
ATOM 1680 N N . VAL A 1 208 ? 6.570 -9.526 -10.547 1.00 92.00 208 VAL A N 1
ATOM 1681 C CA . VAL A 1 208 ? 7.311 -10.620 -11.198 1.00 92.00 208 VAL A CA 1
ATOM 1682 C C . VAL A 1 208 ? 7.185 -10.555 -12.721 1.00 92.00 208 VAL A C 1
ATOM 1684 O O . VAL A 1 208 ? 8.178 -10.751 -13.415 1.00 92.00 208 VAL A O 1
ATOM 1687 N N . LEU A 1 209 ? 6.001 -10.247 -13.259 1.00 89.44 209 LEU A N 1
ATOM 1688 C CA . LEU A 1 209 ? 5.809 -10.087 -14.705 1.00 89.44 209 LEU A CA 1
ATOM 1689 C C . LEU A 1 209 ? 6.592 -8.892 -15.260 1.00 89.44 209 LEU A C 1
ATOM 1691 O O . LEU A 1 209 ? 7.213 -9.011 -16.314 1.00 89.44 209 LEU A O 1
ATOM 1695 N N . ILE A 1 210 ? 6.608 -7.765 -14.543 1.00 90.81 210 ILE A N 1
ATOM 1696 C CA . ILE A 1 210 ? 7.408 -6.592 -14.915 1.00 90.81 210 ILE A CA 1
ATOM 1697 C C . ILE A 1 210 ? 8.897 -6.950 -14.894 1.00 90.81 210 ILE A C 1
ATOM 1699 O O . ILE A 1 210 ? 9.610 -6.612 -15.836 1.00 90.81 210 ILE A O 1
ATOM 1703 N N . TYR A 1 211 ? 9.356 -7.679 -13.872 1.00 90.62 211 TYR A N 1
ATOM 1704 C CA . TYR A 1 211 ? 10.735 -8.166 -13.795 1.00 90.62 211 TYR A CA 1
ATOM 1705 C C . TYR A 1 211 ? 11.094 -9.079 -14.969 1.00 90.62 211 TYR A C 1
ATOM 1707 O O . TYR A 1 211 ? 12.099 -8.870 -15.645 1.00 90.62 211 TYR A O 1
ATOM 1715 N N . ALA A 1 212 ? 10.242 -10.068 -15.249 1.00 90.69 212 ALA A N 1
ATOM 1716 C CA . ALA A 1 212 ? 10.441 -11.006 -16.342 1.00 90.69 212 ALA A CA 1
ATOM 1717 C C . ALA A 1 212 ? 10.491 -10.281 -17.692 1.00 90.69 212 ALA A C 1
ATOM 1719 O O . ALA A 1 212 ? 11.371 -10.563 -18.499 1.00 90.69 212 ALA A O 1
ATOM 1720 N N . LEU A 1 213 ? 9.603 -9.308 -17.923 1.00 88.56 213 LEU A N 1
ATOM 1721 C CA . LEU A 1 213 ? 9.632 -8.475 -19.124 1.00 88.56 213 LEU A CA 1
ATOM 1722 C C . LEU A 1 213 ? 10.909 -7.632 -19.205 1.00 88.56 213 LEU A C 1
ATOM 1724 O O . LEU A 1 213 ? 11.483 -7.519 -20.281 1.00 88.56 213 LEU A O 1
ATOM 1728 N N . ALA A 1 214 ? 11.367 -7.057 -18.093 1.00 88.31 214 ALA A N 1
ATOM 1729 C CA . ALA A 1 214 ? 12.553 -6.205 -18.066 1.00 88.31 214 ALA A CA 1
ATOM 1730 C C . ALA A 1 214 ? 13.827 -6.936 -18.504 1.00 88.31 214 ALA A C 1
ATOM 1732 O O . ALA A 1 214 ? 14.649 -6.354 -19.219 1.00 88.31 214 ALA A O 1
ATOM 1733 N N . LEU A 1 215 ? 13.941 -8.203 -18.098 1.00 88.19 215 LEU A N 1
ATOM 1734 C CA . LEU A 1 215 ? 15.048 -9.098 -18.430 1.00 88.19 215 LEU A CA 1
ATOM 1735 C C . LEU A 1 215 ? 14.865 -9.823 -19.770 1.00 88.19 215 LEU A C 1
ATOM 1737 O O . LEU A 1 215 ? 15.823 -10.373 -20.312 1.00 88.19 215 LEU A O 1
ATOM 1741 N N . SER A 1 216 ? 13.642 -9.868 -20.295 1.00 90.00 216 SER A N 1
ATOM 1742 C CA . SER A 1 216 ? 13.318 -10.649 -21.482 1.00 90.00 216 SER A CA 1
ATOM 1743 C C . SER A 1 216 ? 13.696 -9.915 -22.773 1.00 90.00 216 SER A C 1
ATOM 1745 O O . SER A 1 216 ? 13.384 -8.730 -22.921 1.00 90.0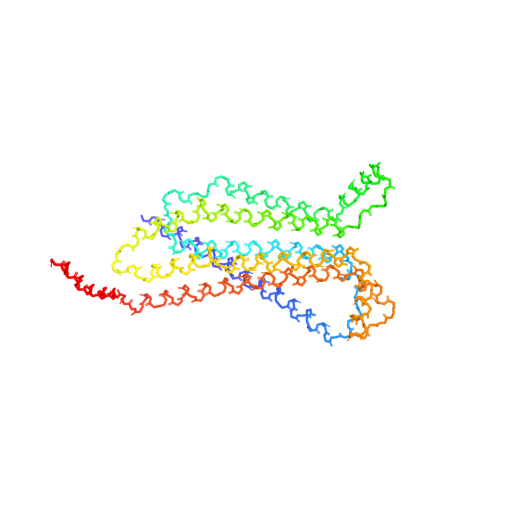0 216 SER A O 1
ATOM 1747 N N . PRO A 1 217 ? 14.232 -10.628 -23.784 1.00 90.56 217 PRO A N 1
ATOM 1748 C CA . PRO A 1 217 ? 14.336 -10.118 -25.154 1.00 90.56 217 PRO A CA 1
ATOM 1749 C C . PRO A 1 217 ? 12.984 -9.705 -25.758 1.00 90.56 217 PRO A C 1
ATOM 1751 O O . PRO A 1 217 ? 12.946 -8.995 -26.757 1.00 90.56 217 PRO A O 1
ATOM 1754 N N . ALA A 1 218 ? 11.862 -10.137 -25.165 1.00 90.75 218 ALA A N 1
ATOM 1755 C CA . ALA A 1 218 ? 10.519 -9.735 -25.575 1.00 90.75 218 ALA A CA 1
ATOM 1756 C C . ALA A 1 218 ? 10.195 -8.261 -25.264 1.00 90.75 218 ALA A C 1
ATOM 1758 O O . ALA A 1 218 ? 9.180 -7.753 -25.743 1.00 90.75 218 ALA A O 1
ATOM 1759 N N . ARG A 1 219 ? 11.037 -7.555 -24.495 1.00 91.31 219 ARG A N 1
ATOM 1760 C CA . ARG A 1 219 ? 10.850 -6.131 -24.188 1.00 91.31 219 ARG A CA 1
ATOM 1761 C C . ARG A 1 219 ? 10.810 -5.269 -25.447 1.00 91.31 219 ARG A C 1
ATOM 1763 O O . ARG A 1 219 ? 9.899 -4.462 -25.595 1.00 91.31 219 ARG A O 1
ATOM 1770 N N . GLU A 1 220 ? 11.778 -5.432 -26.343 1.00 90.44 220 GLU A N 1
ATOM 1771 C CA . GLU A 1 220 ? 11.862 -4.688 -27.601 1.00 90.44 220 GLU A CA 1
ATOM 1772 C C . GLU A 1 220 ? 10.628 -4.880 -28.505 1.00 90.44 220 GLU A C 1
ATOM 1774 O O . GLU A 1 220 ? 10.006 -3.869 -28.841 1.00 90.44 220 GLU A O 1
ATOM 1779 N N . PRO A 1 221 ? 10.203 -6.108 -28.876 1.00 93.00 221 PRO A N 1
ATOM 1780 C CA . PRO A 1 221 ? 9.016 -6.290 -29.712 1.00 93.00 221 PRO A CA 1
ATOM 1781 C C . PRO A 1 221 ? 7.734 -5.824 -29.011 1.00 93.00 221 PRO A C 1
ATOM 1783 O O . PRO A 1 221 ? 6.857 -5.257 -29.658 1.00 93.00 221 PRO A O 1
ATOM 1786 N N . PHE A 1 222 ? 7.623 -5.981 -27.688 1.00 90.62 222 PHE A N 1
ATOM 1787 C CA . PHE A 1 222 ? 6.476 -5.454 -26.948 1.00 90.62 222 PHE A CA 1
ATOM 1788 C C . PHE A 1 222 ? 6.444 -3.915 -26.958 1.00 90.62 222 PHE A C 1
ATOM 1790 O O . PHE A 1 222 ? 5.392 -3.317 -27.184 1.00 90.62 222 PHE A O 1
ATOM 1797 N N . GLY A 1 223 ? 7.603 -3.267 -26.806 1.00 89.25 223 GLY A N 1
ATOM 1798 C CA . GLY A 1 223 ? 7.752 -1.820 -26.957 1.00 89.25 223 GLY A CA 1
ATOM 1799 C C . GLY A 1 223 ? 7.402 -1.323 -28.363 1.00 89.25 223 GLY A C 1
ATOM 1800 O O . GLY A 1 223 ? 6.761 -0.285 -28.484 1.00 89.25 223 GLY A O 1
ATOM 1801 N N . GLN A 1 224 ? 7.751 -2.076 -29.412 1.00 91.62 224 GLN A N 1
ATOM 1802 C CA . GLN A 1 224 ? 7.376 -1.774 -30.802 1.00 91.62 224 GLN A CA 1
ATOM 1803 C C . GLN A 1 224 ? 5.864 -1.849 -31.029 1.00 91.62 224 GLN A C 1
ATOM 1805 O O . GLN A 1 224 ? 5.292 -0.937 -31.623 1.00 91.62 224 GLN A O 1
ATOM 1810 N N . VAL A 1 225 ? 5.207 -2.902 -30.529 1.00 91.56 225 VAL A N 1
ATOM 1811 C CA . VAL A 1 225 ? 3.744 -3.033 -30.610 1.00 91.56 225 VAL A CA 1
ATOM 1812 C C . VAL A 1 225 ? 3.072 -1.861 -29.903 1.00 91.56 225 VAL A C 1
ATOM 1814 O O . VAL A 1 225 ? 2.183 -1.232 -30.473 1.00 91.56 225 VAL A O 1
ATOM 1817 N N . LEU A 1 226 ? 3.523 -1.529 -28.689 1.00 89.00 226 LEU A N 1
ATOM 1818 C CA . LEU A 1 226 ? 2.965 -0.411 -27.939 1.00 89.00 226 LEU A CA 1
ATOM 1819 C C . LEU A 1 226 ? 3.179 0.913 -28.677 1.00 89.00 226 LEU A C 1
ATOM 1821 O O . LEU A 1 226 ? 2.213 1.643 -28.858 1.00 89.00 226 LEU A O 1
ATOM 1825 N N . ALA A 1 227 ? 4.395 1.187 -29.161 1.00 88.88 227 ALA A N 1
ATOM 1826 C CA . ALA A 1 227 ? 4.709 2.378 -29.951 1.00 88.88 227 ALA A CA 1
ATOM 1827 C C . ALA A 1 227 ? 3.794 2.518 -31.178 1.00 88.88 227 ALA A C 1
ATOM 1829 O O . ALA A 1 227 ? 3.272 3.604 -31.421 1.00 88.88 227 ALA A O 1
ATOM 1830 N N . GLY A 1 228 ? 3.535 1.421 -31.898 1.00 89.81 228 GLY A N 1
ATOM 1831 C CA . GLY A 1 228 ? 2.608 1.404 -33.030 1.00 89.81 228 GLY A CA 1
ATOM 1832 C C . GLY A 1 228 ? 1.163 1.733 -32.640 1.00 89.81 228 GLY A C 1
ATOM 1833 O O . GLY A 1 228 ? 0.495 2.470 -33.360 1.00 89.81 228 GLY A O 1
ATOM 1834 N N . LEU A 1 229 ? 0.691 1.251 -31.484 1.00 87.94 229 LEU A N 1
ATOM 1835 C CA . LEU A 1 229 ? -0.659 1.545 -30.981 1.00 87.94 229 LEU A CA 1
ATOM 1836 C C . LEU A 1 229 ? -0.857 3.022 -30.621 1.00 87.94 229 LEU A C 1
ATOM 1838 O O . LEU A 1 229 ? -1.959 3.540 -30.784 1.00 87.94 229 LEU A O 1
ATOM 1842 N N . ILE A 1 230 ? 0.190 3.691 -30.130 1.00 88.25 230 ILE A N 1
ATOM 1843 C CA . ILE A 1 230 ? 0.141 5.111 -29.745 1.00 88.25 230 ILE A CA 1
ATOM 1844 C C . ILE A 1 230 ? 0.708 6.057 -30.815 1.00 88.25 230 ILE A C 1
ATOM 1846 O O . ILE A 1 230 ? 0.800 7.258 -30.575 1.00 88.25 230 ILE A O 1
ATOM 1850 N N . GLY A 1 231 ? 1.057 5.539 -31.997 1.00 89.75 231 GLY A N 1
ATOM 1851 C CA . GLY A 1 231 ? 1.504 6.340 -33.140 1.00 89.75 231 GLY A CA 1
ATOM 1852 C C . GLY A 1 231 ? 2.873 7.005 -32.963 1.00 89.75 231 GLY A C 1
ATOM 1853 O O . GLY A 1 231 ? 3.095 8.072 -33.533 1.00 89.75 231 GLY A O 1
ATOM 1854 N N . LEU A 1 232 ? 3.774 6.408 -32.176 1.00 87.31 232 LEU A N 1
ATOM 1855 C CA . LEU A 1 232 ? 5.142 6.911 -32.019 1.00 87.31 232 LEU A CA 1
ATOM 1856 C C . LEU A 1 232 ? 6.010 6.581 -33.232 1.00 87.31 232 LEU A C 1
ATOM 1858 O O . LEU A 1 232 ? 5.822 5.564 -33.904 1.00 87.31 232 LEU A O 1
ATOM 1862 N N . ASP A 1 233 ? 7.014 7.420 -33.470 1.00 89.81 233 ASP A N 1
ATOM 1863 C CA . ASP A 1 233 ? 7.980 7.176 -34.532 1.00 89.81 233 ASP A CA 1
ATOM 1864 C C . ASP A 1 233 ? 9.021 6.093 -34.155 1.00 89.81 233 ASP A C 1
ATOM 1866 O O . ASP A 1 233 ? 9.156 5.638 -33.008 1.00 89.81 233 ASP A O 1
ATOM 1870 N N . ALA A 1 234 ? 9.802 5.655 -35.148 1.00 87.00 234 ALA A N 1
ATOM 1871 C CA . ALA A 1 234 ? 10.847 4.652 -34.942 1.00 87.00 234 ALA A CA 1
ATOM 1872 C C . ALA A 1 234 ? 11.957 5.125 -33.975 1.00 87.00 234 ALA A C 1
ATOM 1874 O O . ALA A 1 234 ? 12.555 4.306 -33.275 1.00 87.00 234 ALA A O 1
ATOM 1875 N N . SER A 1 235 ? 12.218 6.437 -33.900 1.00 84.69 235 SER A N 1
ATOM 1876 C CA . SER A 1 235 ? 13.233 7.036 -33.019 1.00 84.69 235 SER A CA 1
ATOM 1877 C C . SER A 1 235 ? 12.793 7.074 -31.545 1.00 84.69 235 SER A C 1
ATOM 1879 O O . SER A 1 235 ? 13.612 7.084 -30.620 1.00 84.69 235 SER A O 1
ATOM 1881 N N . GLU A 1 236 ? 11.487 7.080 -31.303 1.00 86.44 236 GLU A N 1
ATOM 1882 C CA . GLU A 1 236 ? 10.847 7.059 -29.991 1.00 86.44 236 GLU A CA 1
ATOM 1883 C C . GLU A 1 236 ? 10.614 5.633 -29.496 1.00 86.44 236 GLU A C 1
ATOM 1885 O O . GLU A 1 236 ? 10.661 5.382 -28.293 1.00 86.44 236 GLU A O 1
ATOM 1890 N N . THR A 1 237 ? 10.468 4.676 -30.412 1.00 87.88 237 THR A N 1
ATOM 1891 C CA . THR A 1 237 ? 10.216 3.267 -30.089 1.00 87.88 237 THR A CA 1
ATOM 1892 C C . THR A 1 237 ? 11.308 2.654 -29.202 1.00 87.88 237 THR A C 1
ATOM 1894 O O . THR A 1 237 ? 11.006 1.996 -28.205 1.00 87.88 237 THR A O 1
ATOM 1897 N N . GLY A 1 238 ? 12.589 2.907 -29.500 1.00 86.69 238 GLY A N 1
ATOM 1898 C CA . GLY A 1 238 ? 13.701 2.415 -28.671 1.00 86.69 238 GLY A CA 1
ATOM 1899 C C . GLY A 1 238 ? 13.731 3.041 -27.269 1.00 86.69 238 GLY A C 1
ATOM 1900 O O . GLY A 1 238 ? 14.026 2.366 -26.275 1.00 86.69 238 GLY A O 1
ATOM 1901 N N . ARG A 1 239 ? 13.357 4.325 -27.171 1.00 84.69 239 ARG A N 1
ATOM 1902 C CA . ARG A 1 239 ? 13.228 5.038 -25.892 1.00 84.69 239 ARG A CA 1
ATOM 1903 C C . ARG A 1 239 ? 12.072 4.472 -25.073 1.00 84.69 239 ARG A C 1
ATOM 1905 O O . ARG A 1 239 ? 12.262 4.187 -23.892 1.00 84.69 239 ARG A O 1
ATOM 1912 N N . LEU A 1 240 ? 10.928 4.215 -25.708 1.00 85.44 240 LEU A N 1
ATOM 1913 C CA . LEU A 1 240 ? 9.784 3.576 -25.067 1.00 85.44 240 LEU A CA 1
ATOM 1914 C C . LEU A 1 240 ? 10.140 2.179 -24.560 1.00 85.44 240 LEU A C 1
ATOM 1916 O O . LEU A 1 240 ? 9.889 1.899 -23.396 1.00 85.44 240 LEU A O 1
ATOM 1920 N N . ALA A 1 241 ? 10.768 1.324 -25.373 1.00 87.56 241 ALA A N 1
ATOM 1921 C CA . ALA A 1 241 ? 11.152 -0.025 -24.948 1.00 87.56 241 ALA A CA 1
ATOM 1922 C C . ALA A 1 241 ? 12.067 -0.008 -23.708 1.00 87.56 241 ALA A C 1
ATOM 1924 O O . ALA A 1 241 ? 11.914 -0.835 -22.811 1.00 87.56 241 ALA A O 1
ATOM 1925 N N . THR A 1 242 ? 12.974 0.970 -23.618 1.00 84.62 242 THR A N 1
ATOM 1926 C CA . THR A 1 242 ? 13.862 1.152 -22.456 1.00 84.62 242 THR A CA 1
ATOM 1927 C C . THR A 1 242 ? 13.111 1.674 -21.224 1.00 84.62 242 THR A C 1
ATOM 1929 O O . THR A 1 242 ? 13.346 1.215 -20.105 1.00 84.62 242 THR A O 1
ATOM 1932 N N . ALA A 1 243 ? 12.188 2.618 -21.414 1.00 84.44 243 ALA A N 1
ATOM 1933 C CA . ALA A 1 243 ? 11.392 3.204 -20.338 1.00 84.44 243 ALA A CA 1
ATOM 1934 C C . ALA A 1 243 ? 10.250 2.290 -19.861 1.00 84.44 243 ALA A C 1
ATOM 1936 O O . ALA A 1 243 ? 9.792 2.418 -18.728 1.00 84.44 243 ALA A O 1
ATOM 1937 N N . LEU A 1 244 ? 9.799 1.353 -20.695 1.00 85.75 244 LEU A N 1
ATOM 1938 C CA . LEU A 1 244 ? 8.584 0.572 -20.487 1.00 85.75 244 LEU A CA 1
ATOM 1939 C C . LEU A 1 244 ? 8.539 -0.157 -19.139 1.00 85.75 244 LEU A C 1
ATOM 1941 O O . LEU A 1 244 ? 7.537 -0.010 -18.441 1.00 85.75 244 LEU A O 1
ATOM 1945 N N . PRO A 1 245 ? 9.597 -0.857 -18.690 1.00 87.62 245 PRO A N 1
ATOM 1946 C CA . PRO A 1 245 ? 9.575 -1.466 -17.368 1.00 87.62 245 PRO A CA 1
ATOM 1947 C C . PRO A 1 245 ? 9.385 -0.447 -16.229 1.00 87.62 245 PRO A C 1
ATOM 1949 O O . PRO A 1 245 ? 8.664 -0.725 -15.276 1.00 87.62 245 PRO A O 1
ATOM 1952 N N . HIS A 1 246 ? 9.948 0.762 -16.342 1.00 84.69 246 HIS A N 1
ATOM 1953 C CA . HIS A 1 246 ? 9.761 1.834 -15.354 1.00 84.69 246 HIS A CA 1
ATOM 1954 C C . HIS A 1 246 ? 8.320 2.341 -15.345 1.00 84.69 246 HIS A C 1
ATOM 1956 O O . HIS A 1 246 ? 7.725 2.498 -14.280 1.00 84.69 246 HIS A O 1
ATOM 1962 N N . LEU A 1 247 ? 7.749 2.561 -16.531 1.00 84.31 247 LEU A N 1
ATOM 1963 C CA . LEU A 1 247 ? 6.361 2.993 -16.685 1.00 84.31 247 LEU A CA 1
ATOM 1964 C C . LEU A 1 247 ? 5.395 1.955 -16.107 1.00 84.31 247 LEU A C 1
ATOM 1966 O O . LEU A 1 247 ? 4.463 2.318 -15.390 1.00 84.31 247 LEU A O 1
ATOM 1970 N N . LEU A 1 248 ? 5.650 0.667 -16.348 1.00 86.75 248 LEU A N 1
ATOM 1971 C CA . LEU A 1 248 ? 4.864 -0.420 -15.768 1.00 86.75 248 LEU A CA 1
ATOM 1972 C C . LEU A 1 248 ? 5.000 -0.476 -14.244 1.00 86.75 248 LEU A C 1
ATOM 1974 O O . LEU A 1 248 ? 3.995 -0.660 -13.564 1.00 86.75 248 LEU A O 1
ATOM 1978 N N . THR A 1 249 ? 6.198 -0.262 -13.692 1.00 88.19 249 THR A N 1
ATOM 1979 C CA . THR A 1 249 ? 6.400 -0.176 -12.236 1.00 88.19 249 THR A CA 1
ATOM 1980 C C . THR A 1 249 ? 5.626 0.995 -11.628 1.00 88.19 249 THR A C 1
ATOM 1982 O O . THR A 1 249 ? 4.985 0.834 -10.590 1.00 88.19 249 THR A O 1
ATOM 1985 N N . ILE A 1 250 ? 5.624 2.162 -12.278 1.00 85.00 250 ILE A N 1
ATOM 1986 C CA . ILE A 1 250 ? 4.840 3.322 -11.830 1.00 85.00 250 ILE A CA 1
ATOM 1987 C C . ILE A 1 250 ? 3.341 3.017 -11.884 1.00 85.00 250 ILE A C 1
ATOM 1989 O O . ILE A 1 250 ? 2.630 3.286 -10.916 1.00 85.00 250 ILE A O 1
ATOM 1993 N N . ALA A 1 251 ? 2.862 2.423 -12.979 1.00 82.75 251 ALA A N 1
ATOM 1994 C CA . ALA A 1 251 ? 1.461 2.042 -13.129 1.00 82.75 251 ALA A CA 1
ATOM 1995 C C . ALA A 1 251 ? 1.034 1.010 -12.072 1.00 82.75 251 ALA A C 1
ATOM 1997 O O . ALA A 1 251 ? -0.013 1.158 -11.441 1.00 82.75 251 ALA A O 1
ATOM 1998 N N . TRP A 1 252 ? 1.871 -0.001 -11.829 1.00 88.12 252 TRP A N 1
ATOM 1999 C CA . TRP A 1 252 ? 1.673 -1.003 -10.785 1.00 88.12 252 TRP A CA 1
ATOM 2000 C C . TRP A 1 252 ? 1.574 -0.375 -9.394 1.00 88.12 252 TRP A C 1
ATOM 2002 O O . TRP A 1 252 ? 0.664 -0.700 -8.623 1.00 88.12 252 TRP A O 1
ATOM 2012 N N . PHE A 1 253 ? 2.489 0.540 -9.078 1.00 88.62 253 PHE A N 1
ATOM 2013 C CA . PHE A 1 253 ? 2.483 1.254 -7.812 1.00 88.62 253 PHE A CA 1
ATOM 2014 C C . PHE A 1 253 ? 1.213 2.100 -7.667 1.00 88.62 253 PHE A C 1
ATOM 2016 O O . PHE A 1 253 ? 0.500 1.958 -6.676 1.00 88.62 253 PHE A O 1
ATOM 2023 N N . ALA A 1 254 ? 0.868 2.901 -8.679 1.00 83.12 254 ALA A N 1
ATOM 2024 C CA . ALA A 1 254 ? -0.333 3.732 -8.669 1.00 83.12 254 ALA A CA 1
ATOM 2025 C C . ALA A 1 254 ? -1.611 2.900 -8.470 1.00 83.12 254 ALA A C 1
ATOM 2027 O O . ALA A 1 254 ? -2.456 3.258 -7.650 1.00 83.12 254 ALA A O 1
ATOM 2028 N N . ALA A 1 255 ? -1.733 1.759 -9.154 1.00 80.94 255 ALA A N 1
ATOM 2029 C CA . ALA A 1 255 ? -2.858 0.844 -8.978 1.00 80.94 255 ALA A CA 1
ATOM 2030 C C . ALA A 1 255 ? -2.906 0.255 -7.557 1.00 80.94 255 ALA A C 1
ATOM 2032 O O . ALA A 1 255 ? -3.966 0.208 -6.931 1.00 80.94 255 ALA A O 1
ATOM 2033 N N . SER A 1 256 ? -1.754 -0.154 -7.020 1.00 85.81 256 SER A N 1
ATOM 2034 C CA . SER A 1 256 ? -1.645 -0.713 -5.667 1.00 85.81 256 SER A CA 1
ATOM 2035 C C . SER A 1 256 ? -2.028 0.301 -4.586 1.00 85.81 256 SER A C 1
ATOM 2037 O O . SER A 1 256 ? -2.721 -0.045 -3.625 1.00 85.81 256 SER A O 1
ATOM 2039 N N . GLU A 1 257 ? -1.609 1.555 -4.750 1.00 86.00 257 GLU A N 1
ATOM 2040 C CA . GLU A 1 257 ? -1.977 2.659 -3.866 1.00 86.00 257 GLU A CA 1
ATOM 2041 C C . GLU A 1 257 ? -3.454 3.029 -3.998 1.00 86.00 257 GLU A C 1
ATOM 2043 O O . GLU A 1 257 ? -4.124 3.224 -2.984 1.00 86.00 257 GLU A O 1
ATOM 2048 N N . ALA A 1 258 ? -3.997 3.065 -5.217 1.00 81.75 258 ALA A N 1
ATOM 2049 C CA . ALA A 1 258 ? -5.409 3.359 -5.447 1.00 81.75 258 ALA A CA 1
ATOM 2050 C C . ALA A 1 258 ? -6.323 2.365 -4.714 1.00 81.75 258 ALA A C 1
ATOM 2052 O O . ALA A 1 258 ? -7.290 2.775 -4.073 1.00 81.75 258 ALA A O 1
ATOM 2053 N N . VAL A 1 259 ? -5.983 1.071 -4.729 1.00 85.25 259 VAL A N 1
ATOM 2054 C CA . VAL A 1 259 ? -6.720 0.041 -3.977 1.00 85.25 259 VAL A CA 1
ATOM 2055 C C . VAL A 1 259 ? -6.667 0.301 -2.468 1.00 85.25 259 VAL A C 1
ATOM 2057 O O . VAL A 1 259 ? -7.696 0.210 -1.798 1.00 85.25 259 VAL A O 1
ATOM 2060 N N . MET A 1 260 ? -5.505 0.663 -1.913 1.00 91.00 260 MET A N 1
ATOM 2061 C CA . MET A 1 260 ? -5.409 1.017 -0.490 1.00 91.00 260 MET A CA 1
ATOM 2062 C C . MET A 1 260 ? -6.248 2.243 -0.141 1.00 91.00 260 MET A C 1
ATOM 2064 O O . MET A 1 260 ? -6.980 2.231 0.848 1.00 91.00 260 MET A O 1
ATOM 2068 N N . TRP A 1 261 ? -6.157 3.297 -0.949 1.00 90.81 261 TRP A N 1
ATOM 2069 C CA . TRP A 1 261 ? -6.919 4.522 -0.735 1.00 90.81 261 TRP A CA 1
ATOM 2070 C C . TRP A 1 261 ? -8.420 4.293 -0.847 1.00 90.81 261 TRP A C 1
ATOM 2072 O O . TRP A 1 261 ? -9.169 4.804 -0.019 1.00 90.81 261 TRP A O 1
ATOM 2082 N N . PHE A 1 262 ? -8.861 3.462 -1.789 1.00 86.19 262 PHE A N 1
ATOM 2083 C CA . PHE A 1 262 ? -10.253 3.038 -1.876 1.00 86.19 262 PHE A CA 1
ATOM 2084 C C . PHE A 1 262 ? -10.721 2.371 -0.575 1.00 86.19 262 PHE A C 1
ATOM 2086 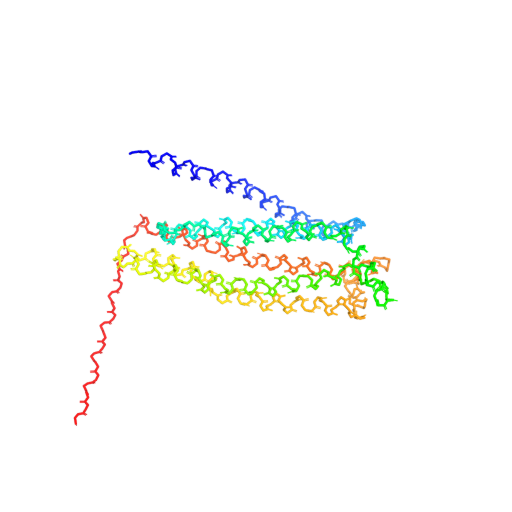O O . PHE A 1 262 ? -11.755 2.749 -0.022 1.00 86.19 262 PHE A O 1
ATOM 2093 N N . MET A 1 263 ? -9.935 1.435 -0.034 1.00 90.50 263 MET A N 1
ATOM 2094 C CA . MET A 1 263 ? -10.269 0.759 1.224 1.00 90.50 263 MET A CA 1
ATOM 2095 C C . MET A 1 263 ? -10.296 1.722 2.419 1.00 90.50 263 MET A C 1
ATOM 2097 O O . MET A 1 263 ? -11.190 1.622 3.259 1.00 90.50 263 MET A O 1
ATOM 2101 N N . ARG A 1 264 ? -9.377 2.695 2.466 1.00 93.56 264 ARG A N 1
ATOM 2102 C CA . ARG A 1 264 ? -9.375 3.775 3.467 1.00 93.56 264 ARG A CA 1
ATOM 2103 C C . ARG A 1 264 ? -10.636 4.621 3.384 1.00 93.56 264 ARG A C 1
ATOM 2105 O O . ARG A 1 264 ? -11.336 4.784 4.378 1.00 93.56 264 ARG A O 1
ATOM 2112 N N . ILE A 1 265 ? -10.961 5.122 2.196 1.00 89.50 265 ILE A N 1
ATOM 2113 C CA . ILE A 1 265 ? -12.153 5.943 1.957 1.00 89.50 265 ILE A CA 1
ATOM 2114 C C . ILE A 1 265 ? -13.418 5.181 2.368 1.00 89.50 265 ILE A C 1
ATOM 2116 O O . ILE A 1 265 ? -14.262 5.735 3.073 1.00 89.50 265 ILE A O 1
ATOM 2120 N N . ARG A 1 266 ? -13.517 3.895 2.006 1.00 93.00 266 ARG A N 1
ATOM 2121 C CA . ARG A 1 266 ? -14.621 3.024 2.419 1.00 93.00 266 ARG A CA 1
ATOM 2122 C C . ARG A 1 266 ? -14.735 2.929 3.941 1.00 93.00 266 ARG A C 1
ATOM 2124 O O . ARG A 1 266 ? -15.827 3.129 4.465 1.00 93.00 266 ARG A O 1
ATOM 2131 N N . LEU A 1 267 ? -13.624 2.664 4.638 1.00 94.56 267 LEU A N 1
ATOM 2132 C CA . LEU A 1 267 ? -13.595 2.618 6.102 1.00 94.56 267 LEU A CA 1
ATOM 2133 C C . LEU A 1 267 ? -14.084 3.941 6.699 1.00 94.56 267 LEU A C 1
ATOM 2135 O O . LEU A 1 267 ? -14.944 3.930 7.573 1.00 94.56 267 LEU A O 1
ATOM 2139 N N . LYS A 1 268 ? -13.590 5.081 6.200 1.00 94.00 268 LYS A N 1
ATOM 2140 C CA . LYS A 1 268 ? -14.030 6.403 6.662 1.00 94.00 268 LYS A CA 1
ATOM 2141 C C . LYS A 1 268 ? -15.541 6.568 6.553 1.00 94.00 268 LYS A C 1
ATOM 2143 O O . LYS A 1 268 ? -16.178 6.896 7.548 1.00 94.00 268 LYS A O 1
ATOM 2148 N N . PHE A 1 269 ? -16.105 6.349 5.365 1.00 93.12 269 PHE A N 1
ATOM 2149 C CA . PHE A 1 269 ? -17.542 6.520 5.156 1.00 93.12 269 PHE A CA 1
ATOM 2150 C C . PHE A 1 269 ? -18.359 5.593 6.050 1.00 93.12 269 PHE A C 1
ATOM 2152 O O . PHE A 1 269 ? -19.384 6.006 6.585 1.00 93.12 269 PHE A O 1
ATOM 2159 N N . TYR A 1 270 ? -17.886 4.364 6.248 1.00 95.38 270 TYR A N 1
ATOM 2160 C CA . TYR A 1 270 ? -18.537 3.413 7.132 1.00 95.38 270 TYR A CA 1
ATOM 2161 C C . TYR A 1 270 ? -18.555 3.900 8.585 1.00 95.38 270 TYR A C 1
ATOM 2163 O O . TYR A 1 270 ? -19.616 3.960 9.201 1.00 95.38 270 TYR A O 1
ATOM 2171 N N . ILE A 1 271 ? -17.400 4.300 9.123 1.00 95.25 271 ILE A N 1
ATOM 2172 C CA . ILE A 1 271 ? -17.286 4.780 10.506 1.00 95.25 271 ILE A CA 1
ATOM 2173 C C . ILE A 1 271 ? -18.096 6.063 10.719 1.00 95.25 271 ILE A C 1
ATOM 2175 O O . ILE A 1 271 ? -18.787 6.187 11.729 1.00 95.25 271 ILE A O 1
ATOM 2179 N N . ASP A 1 272 ? -18.060 6.998 9.769 1.00 94.56 272 ASP A N 1
ATOM 2180 C CA . ASP A 1 272 ? -18.845 8.233 9.849 1.00 94.56 272 ASP A CA 1
ATOM 2181 C C . ASP A 1 272 ? -20.357 7.944 9.814 1.00 94.56 272 ASP A C 1
ATOM 2183 O O . ASP A 1 272 ? -21.110 8.540 10.582 1.00 94.56 272 ASP A O 1
ATOM 2187 N N . CYS A 1 273 ? -20.799 6.984 8.995 1.00 96.50 273 CYS A N 1
ATOM 2188 C CA . CYS A 1 273 ? -22.191 6.531 8.962 1.00 96.50 273 CYS A CA 1
ATOM 2189 C C . CYS A 1 273 ? -22.618 5.896 10.294 1.00 96.50 273 CYS A C 1
ATOM 2191 O O . CYS A 1 273 ? -23.654 6.257 10.847 1.00 96.50 273 CYS A O 1
ATOM 2193 N N . ILE A 1 274 ? -21.801 4.999 10.857 1.00 96.00 274 ILE A N 1
ATOM 2194 C CA . ILE A 1 274 ? -22.084 4.365 12.153 1.00 96.00 274 ILE A CA 1
ATOM 2195 C C . ILE A 1 274 ? -22.211 5.407 13.270 1.00 96.00 274 ILE A C 1
ATOM 2197 O O . ILE A 1 274 ? -23.115 5.298 14.093 1.00 96.00 274 ILE A O 1
ATOM 2201 N N . ARG A 1 275 ? -21.363 6.441 13.277 1.00 94.62 275 ARG A N 1
ATOM 2202 C CA . ARG A 1 275 ? -21.445 7.547 14.247 1.00 94.62 275 ARG A CA 1
ATOM 2203 C C . ARG A 1 275 ? -22.702 8.389 14.084 1.00 94.62 275 ARG A C 1
ATOM 2205 O O . ARG A 1 275 ? -23.325 8.761 15.075 1.00 94.62 275 ARG A O 1
ATOM 2212 N N . ASP A 1 276 ? -23.072 8.699 12.845 1.00 96.12 276 ASP A N 1
ATOM 2213 C CA . ASP A 1 276 ? -24.312 9.423 12.566 1.00 96.12 276 ASP A CA 1
ATOM 2214 C C . ASP A 1 276 ? -25.527 8.628 13.069 1.00 96.12 276 ASP A C 1
ATOM 2216 O O . ASP A 1 276 ? -26.395 9.186 13.741 1.00 96.12 276 ASP A O 1
ATOM 2220 N N . LEU A 1 277 ? -25.543 7.309 12.847 1.00 96.00 277 LEU A N 1
ATOM 2221 C CA . LEU A 1 277 ? -26.580 6.423 13.375 1.00 96.00 277 LEU A CA 1
ATOM 2222 C C . LEU A 1 277 ? -26.568 6.352 14.908 1.00 96.00 277 LEU A C 1
ATOM 2224 O O . LEU A 1 277 ? -27.630 6.465 15.514 1.00 96.00 277 LEU A O 1
ATOM 2228 N N . GLU A 1 278 ? -25.398 6.228 15.538 1.00 95.25 278 GLU A N 1
ATOM 2229 C CA . GLU A 1 278 ? -25.247 6.234 17.002 1.00 95.25 278 GLU A CA 1
ATOM 2230 C C . GLU A 1 278 ? -25.813 7.518 17.624 1.00 95.25 278 GLU A C 1
ATOM 2232 O O . GLU A 1 278 ? -26.455 7.474 18.670 1.00 95.25 278 GLU A O 1
ATOM 2237 N N . SER A 1 279 ? -25.643 8.663 16.954 1.00 96.12 279 SER A N 1
ATOM 2238 C CA . SER A 1 279 ? -26.172 9.945 17.432 1.00 96.12 279 SER A CA 1
ATOM 2239 C C . SER A 1 279 ? -27.701 10.067 17.355 1.00 96.12 279 SER A C 1
ATOM 2241 O O . SER A 1 279 ? -28.282 10.912 18.035 1.00 96.12 279 SER A O 1
ATOM 2243 N N . LYS A 1 280 ? -28.358 9.241 16.528 1.00 97.06 280 LYS A N 1
ATOM 2244 C CA . LYS A 1 280 ? -29.798 9.329 16.223 1.00 97.06 280 LYS A CA 1
ATOM 2245 C C . LYS A 1 280 ? -30.615 8.189 16.818 1.00 97.06 280 LYS A C 1
ATOM 2247 O O . LYS A 1 280 ? -31.807 8.362 17.064 1.00 97.06 280 LYS A O 1
ATOM 2252 N N . TYR A 1 281 ? -30.003 7.029 17.028 1.00 96.25 281 TYR A N 1
ATOM 2253 C CA . TYR A 1 281 ? -30.705 5.800 17.372 1.00 96.25 281 TYR A CA 1
ATOM 2254 C C . TYR A 1 281 ? -30.069 5.117 18.581 1.00 96.25 281 TYR A C 1
ATOM 2256 O O . TYR A 1 281 ? -28.852 5.062 18.717 1.00 96.25 281 TYR A O 1
ATOM 2264 N N . ALA A 1 282 ? -30.903 4.517 19.430 1.00 93.31 282 ALA A N 1
ATOM 2265 C CA . ALA A 1 282 ? -30.451 3.576 20.447 1.00 93.31 282 ALA A CA 1
ATOM 2266 C C . ALA A 1 282 ? -30.484 2.160 19.863 1.00 93.31 282 ALA A C 1
ATOM 2268 O O . ALA A 1 282 ? -31.541 1.662 19.470 1.00 93.31 282 ALA A O 1
ATOM 2269 N N . ALA A 1 283 ? -29.332 1.497 19.804 1.00 90.38 283 ALA A N 1
ATOM 2270 C CA . ALA A 1 283 ? -29.282 0.115 19.358 1.00 90.38 283 ALA A CA 1
ATOM 2271 C C . ALA A 1 283 ? -29.822 -0.816 20.449 1.00 90.38 283 ALA A C 1
ATOM 2273 O O . ALA A 1 283 ? -29.347 -0.816 21.584 1.00 90.38 283 ALA A O 1
ATOM 2274 N N . THR A 1 284 ? -30.800 -1.643 20.088 1.00 86.56 284 THR A N 1
ATOM 2275 C CA . THR A 1 284 ? -31.283 -2.735 20.933 1.00 86.56 284 THR A CA 1
ATOM 2276 C C . THR A 1 284 ? -30.737 -4.053 20.388 1.00 86.56 284 THR A C 1
ATOM 2278 O O . THR A 1 284 ? -30.872 -4.324 19.191 1.00 86.56 284 THR A O 1
ATOM 2281 N N . PRO A 1 285 ? -30.079 -4.885 21.218 1.00 80.50 285 PRO A N 1
ATOM 2282 C CA . PRO A 1 285 ? -29.660 -6.209 20.790 1.00 80.50 285 PRO A CA 1
ATOM 2283 C C . PRO A 1 285 ? -30.875 -6.990 20.296 1.00 80.50 285 PRO A C 1
ATOM 2285 O O . PRO A 1 285 ? -31.877 -7.103 21.006 1.00 80.50 285 PRO A O 1
ATOM 2288 N N . ARG A 1 286 ? -30.791 -7.557 19.089 1.00 83.00 286 ARG A N 1
ATOM 2289 C CA . ARG A 1 286 ? -31.786 -8.536 18.657 1.00 83.00 286 ARG A CA 1
ATOM 2290 C C . ARG A 1 286 ? -31.698 -9.707 19.631 1.00 83.00 286 ARG A C 1
ATOM 2292 O O . ARG A 1 286 ? -30.627 -10.300 19.754 1.00 83.00 286 ARG A O 1
ATOM 2299 N N . ALA A 1 287 ? -32.797 -10.018 20.321 1.00 82.25 287 ALA A N 1
ATOM 2300 C CA . ALA A 1 287 ? -32.879 -11.226 21.132 1.00 82.25 287 ALA A CA 1
ATOM 2301 C C . ALA A 1 287 ? -32.399 -12.402 20.276 1.00 82.25 287 ALA A C 1
ATOM 2303 O O . ALA A 1 287 ? -32.872 -12.578 19.146 1.00 82.25 287 ALA A O 1
ATOM 2304 N N . ALA A 1 288 ? -31.411 -13.146 20.783 1.00 78.19 288 ALA A N 1
ATOM 2305 C CA . ALA A 1 288 ? -30.960 -14.350 20.110 1.00 78.19 288 ALA A CA 1
ATOM 2306 C C . ALA A 1 288 ? -32.204 -15.210 19.839 1.00 78.19 288 ALA A C 1
ATOM 2308 O O . ALA A 1 288 ? -33.044 -15.326 20.740 1.00 78.19 288 ALA A O 1
ATOM 2309 N N . PRO A 1 289 ? -32.383 -15.749 18.618 1.00 83.38 289 PRO A N 1
ATOM 2310 C CA . PRO A 1 289 ? -33.478 -16.673 18.374 1.00 83.38 289 PRO A CA 1
ATOM 2311 C C . PRO A 1 289 ? -33.388 -17.750 19.450 1.00 83.38 289 PRO A C 1
ATOM 2313 O O . PRO A 1 289 ? -32.308 -18.311 19.652 1.00 83.38 289 PRO A O 1
ATOM 2316 N N . ALA A 1 290 ? -34.478 -17.954 20.197 1.00 84.44 290 ALA A N 1
ATOM 2317 C CA . ALA A 1 290 ? -34.518 -18.975 21.230 1.00 84.44 290 ALA A CA 1
ATOM 2318 C C . ALA A 1 290 ? -34.019 -20.270 20.587 1.00 84.44 290 ALA A C 1
ATOM 2320 O O . ALA A 1 290 ? -34.575 -20.693 19.570 1.00 84.44 290 ALA A O 1
ATOM 2321 N N . LEU A 1 291 ? -32.915 -20.822 21.105 1.00 82.06 291 LEU A N 1
ATOM 2322 C CA . LEU A 1 291 ? -32.395 -22.092 20.618 1.00 82.06 291 LEU A CA 1
ATOM 2323 C C . LEU A 1 291 ? -33.568 -23.066 20.652 1.00 82.06 291 LEU A C 1
ATOM 2325 O O . LEU A 1 291 ? -34.174 -23.253 21.710 1.00 82.06 291 LEU A O 1
ATOM 2329 N N . ALA A 1 292 ? -33.935 -23.611 19.488 1.00 81.94 292 ALA A N 1
ATOM 2330 C CA . ALA A 1 292 ? -34.952 -24.647 19.433 1.00 81.94 292 ALA A CA 1
ATOM 2331 C C . ALA A 1 292 ? -34.546 -25.725 20.451 1.00 81.94 292 ALA A C 1
ATOM 2333 O O . ALA A 1 292 ? -33.357 -26.062 20.500 1.00 81.94 292 ALA A O 1
ATOM 2334 N N . PRO A 1 293 ? -35.472 -26.203 21.302 1.00 83.81 293 PRO A N 1
ATOM 2335 C CA . PRO A 1 293 ? -35.136 -27.191 22.313 1.00 83.81 293 PRO A CA 1
ATOM 2336 C C . PRO A 1 293 ? -34.421 -28.353 21.629 1.00 83.81 293 PRO A C 1
ATOM 2338 O O . PRO A 1 293 ? -34.926 -28.894 20.643 1.00 83.81 293 PRO A O 1
ATOM 2341 N N . SER A 1 294 ? -33.218 -28.681 22.110 1.00 82.25 294 SER A N 1
ATOM 2342 C CA . SER A 1 294 ? -32.458 -29.807 21.577 1.00 82.25 294 SER A CA 1
ATOM 2343 C C . SER A 1 294 ? -33.365 -31.039 21.582 1.00 82.25 294 SER A C 1
ATOM 2345 O O . SER A 1 294 ? -34.018 -31.278 22.605 1.00 82.25 294 SER A O 1
ATOM 2347 N N . PRO A 1 295 ? -33.448 -31.798 20.473 1.00 83.31 295 PRO A N 1
ATOM 2348 C CA . PRO A 1 295 ? -34.256 -33.006 20.438 1.00 83.31 295 PRO A CA 1
ATOM 2349 C C . PRO A 1 295 ? -33.846 -33.885 21.616 1.00 83.31 295 PRO A C 1
ATOM 2351 O O . PRO A 1 295 ? -32.657 -34.141 21.824 1.00 83.31 295 PRO A O 1
ATOM 2354 N N . SER A 1 296 ? -34.828 -34.269 22.432 1.00 78.75 296 SER A N 1
ATOM 2355 C CA . SER A 1 296 ? -34.596 -35.122 23.590 1.00 78.75 296 SER A CA 1
ATOM 2356 C C . SER A 1 296 ? -33.864 -36.383 23.124 1.00 78.75 296 SER A C 1
ATOM 2358 O O . SER A 1 296 ? -34.272 -36.952 22.106 1.00 78.75 296 SER A O 1
ATOM 2360 N N . PRO A 1 297 ? -32.785 -36.812 23.806 1.00 82.25 297 PRO A N 1
ATOM 2361 C CA . PRO A 1 297 ? -32.127 -38.065 23.466 1.00 82.25 297 PRO A CA 1
ATOM 2362 C C . PRO A 1 297 ? -33.183 -39.172 23.502 1.00 82.25 297 PRO A C 1
ATOM 2364 O O . PRO A 1 297 ? -33.849 -39.358 24.521 1.00 82.25 297 PRO A O 1
ATOM 2367 N N . GLN A 1 298 ? -33.399 -39.828 22.360 1.00 80.00 298 GLN A N 1
ATOM 2368 C CA . GLN A 1 298 ? -34.304 -40.969 22.274 1.00 80.00 298 GLN A CA 1
ATOM 2369 C C . GLN A 1 298 ? -33.736 -42.070 23.175 1.00 80.00 298 GLN A C 1
ATOM 2371 O O . GLN A 1 298 ? -32.575 -42.451 23.012 1.00 80.00 298 GLN A O 1
ATOM 2376 N N . ALA A 1 299 ? -34.532 -42.473 24.165 1.00 80.69 299 ALA A N 1
ATOM 2377 C CA . ALA A 1 299 ? -34.228 -43.554 25.097 1.00 80.69 299 ALA A CA 1
ATOM 2378 C C . ALA A 1 299 ? -34.464 -44.923 24.451 1.00 80.69 299 ALA A C 1
ATOM 2380 O O . ALA A 1 299 ? -35.401 -45.020 23.623 1.00 80.69 299 ALA A O 1
#

Foldseek 3Di:
DPPVVVVVVVVVVLVVVVVVLVVVVCVVVVVVVVVVVVVVPPDPPPVVVLPLLNLQLVLLVVVVSLVVVLVSLLVVLCPVLQPCDPPNDDPVVNVVVVVVVVVVSVCSNVCSPPCLVVQQVVCCVPPVDGRDPPVLVVLVVVLVVLVVVVVVLVCCCVVPVVVSLVVSCVVQPDQQSPLSPVLSVLSCCLSVNCLVVVLSVVLNVLSVVLSCCQPDPVLLVVLVVVCVVSVHDPVCSVSSSNSVSSVSVSVSSVVSSVSNVVSSVVSVVSSVVSVVCSVPDGHGDDPDDPPDPDPDPDD

Sequence (299 aa):
MLGGSKLQLERNVQSLVGWGMTVLGIVCLGAFALLNVFASLPIRLAPDLMNPASLWKALVSLYVISWWFGTLFDNRYQIDVITPSAESRLPMTSILLAIAIFAFFALMWWFTVGIEWAIGAVWQWALGQPTPRSFDILILVLLVFWLFNIYAWRYYVDRHIRPLIDRTRGELTAPGDAFKREALAEVERYICGRWQWTRFAVGGVLLVLIYALALSPAREPFGQVLAGLIGLDASETGRLATALPHLLTIAWFAASEAVMWFMRIRLKFYIDCIRDLESKYAATPRAAPALAPSPSPQA

Radius of gyration: 25.18 Å; chains: 1; bounding box: 70×66×70 Å